Protein AF-A0AAD9PK41-F1 (afdb_monomer_lite)

Structure (mmCIF, N/CA/C/O backbone):
data_AF-A0AAD9PK41-F1
#
_entry.id   AF-A0AAD9PK41-F1
#
loop_
_atom_site.group_PDB
_atom_site.id
_atom_site.type_symbol
_atom_site.label_atom_id
_atom_site.label_alt_id
_atom_site.label_comp_id
_atom_site.label_asym_id
_atom_site.label_entity_id
_atom_site.label_seq_id
_atom_site.pdbx_PDB_ins_code
_atom_site.Cartn_x
_atom_site.Cartn_y
_atom_site.Cartn_z
_atom_site.occupancy
_atom_site.B_iso_or_equiv
_atom_site.auth_seq_id
_atom_site.auth_comp_id
_atom_site.auth_asym_id
_atom_site.auth_atom_id
_atom_site.pdbx_PDB_model_num
ATOM 1 N N . MET A 1 1 ? 16.760 53.159 -14.506 1.00 42.94 1 MET A N 1
ATOM 2 C CA . MET A 1 1 ? 16.233 51.786 -14.365 1.00 42.94 1 MET A CA 1
ATOM 3 C C . MET A 1 1 ? 17.091 51.090 -13.323 1.00 42.94 1 MET A C 1
ATOM 5 O O . MET A 1 1 ? 18.168 50.624 -13.654 1.00 42.94 1 MET A O 1
ATOM 9 N N . THR A 1 2 ? 16.712 51.169 -12.049 1.00 58.91 2 THR A N 1
ATOM 10 C CA . THR A 1 2 ? 17.476 50.563 -10.947 1.00 58.91 2 THR A CA 1
ATOM 11 C C . THR A 1 2 ? 17.173 49.069 -10.894 1.00 58.91 2 THR A C 1
ATOM 13 O O . THR A 1 2 ? 16.018 48.690 -10.699 1.00 58.91 2 THR A O 1
ATOM 16 N N . GLU A 1 3 ? 18.185 48.230 -11.105 1.00 66.12 3 GLU A N 1
ATOM 17 C CA . GLU A 1 3 ? 18.060 46.777 -10.990 1.00 66.12 3 GLU A CA 1
ATOM 18 C C . GLU A 1 3 ? 17.893 46.392 -9.515 1.00 66.12 3 GLU A C 1
ATOM 20 O O . GLU A 1 3 ? 18.743 46.698 -8.679 1.00 66.12 3 GLU A O 1
ATOM 25 N N . LEU A 1 4 ? 16.766 45.757 -9.190 1.00 75.81 4 LEU A N 1
ATOM 26 C CA . LEU A 1 4 ? 16.493 45.245 -7.849 1.00 75.81 4 LEU A CA 1
ATOM 27 C C . LEU A 1 4 ? 17.376 44.029 -7.570 1.00 75.81 4 LEU A C 1
ATOM 29 O O . LEU A 1 4 ? 17.528 43.134 -8.406 1.00 75.81 4 LEU A O 1
ATOM 33 N N . THR A 1 5 ? 17.930 43.970 -6.365 1.00 76.38 5 THR A N 1
ATOM 34 C CA . THR A 1 5 ? 18.769 42.849 -5.939 1.00 76.38 5 THR A CA 1
ATOM 35 C C . THR A 1 5 ? 17.928 41.591 -5.691 1.00 76.38 5 THR A C 1
ATOM 37 O O . THR A 1 5 ? 16.738 41.647 -5.370 1.00 76.38 5 THR A O 1
ATOM 40 N N . LEU A 1 6 ? 18.546 40.408 -5.793 1.00 69.56 6 LEU A N 1
ATOM 41 C CA . LEU A 1 6 ? 17.864 39.111 -5.641 1.00 69.56 6 LEU A CA 1
ATOM 42 C C . LEU A 1 6 ? 17.109 38.968 -4.297 1.00 69.56 6 LEU A C 1
ATOM 44 O O . LEU A 1 6 ? 16.114 38.247 -4.203 1.00 69.56 6 LEU A O 1
ATOM 48 N N . GLY A 1 7 ? 17.582 39.655 -3.252 1.00 81.12 7 GLY A N 1
ATOM 49 C CA . GLY A 1 7 ? 16.935 39.694 -1.939 1.00 81.12 7 GLY A CA 1
ATOM 50 C C . GLY A 1 7 ? 15.641 40.514 -1.920 1.00 81.12 7 GLY A C 1
ATOM 51 O O . GLY A 1 7 ? 14.681 40.128 -1.252 1.00 81.12 7 GLY A O 1
ATOM 52 N N . GLU A 1 8 ? 15.582 41.601 -2.688 1.00 80.75 8 GLU A N 1
ATOM 53 C CA . GLU A 1 8 ? 14.405 42.472 -2.793 1.00 80.75 8 GLU A CA 1
ATOM 54 C C . GLU A 1 8 ? 13.296 41.812 -3.617 1.00 80.75 8 GLU A C 1
ATOM 56 O O . GLU A 1 8 ? 12.135 41.827 -3.206 1.00 80.75 8 GLU A O 1
ATOM 61 N N . LEU A 1 9 ? 13.664 41.109 -4.693 1.00 79.94 9 LEU A N 1
ATOM 62 C CA . LEU A 1 9 ? 12.742 40.275 -5.476 1.00 79.94 9 LEU A CA 1
ATOM 63 C C . LEU A 1 9 ? 12.084 39.180 -4.625 1.00 79.94 9 LEU A C 1
ATOM 65 O O . LEU A 1 9 ? 10.901 38.875 -4.783 1.00 79.94 9 LEU A O 1
ATOM 69 N N . LYS A 1 10 ? 12.832 38.591 -3.684 1.00 82.31 10 LYS A N 1
ATOM 70 C CA . LYS A 1 10 ? 12.289 37.571 -2.780 1.00 82.31 10 LYS A CA 1
ATOM 71 C C . LYS A 1 10 ? 11.293 38.163 -1.776 1.00 82.31 10 LYS A C 1
ATOM 73 O O . LYS A 1 10 ? 10.254 37.551 -1.541 1.00 82.31 10 LYS A O 1
ATOM 78 N N . ARG A 1 11 ? 11.567 39.361 -1.243 1.00 80.62 11 ARG A N 1
ATOM 79 C CA . ARG A 1 11 ? 10.633 40.080 -0.356 1.00 80.62 11 ARG A CA 1
ATOM 80 C C . ARG A 1 11 ? 9.342 40.479 -1.063 1.00 80.62 11 ARG A C 1
ATOM 82 O O . ARG A 1 11 ? 8.278 40.326 -0.475 1.00 80.62 11 ARG A O 1
ATOM 89 N N . GLN A 1 12 ? 9.416 40.938 -2.313 1.00 80.50 12 GLN A N 1
ATOM 90 C CA . GLN A 1 12 ? 8.215 41.257 -3.095 1.00 80.50 12 GLN A CA 1
ATOM 91 C C . GLN A 1 12 ? 7.329 40.022 -3.292 1.00 80.50 12 GLN A C 1
ATOM 93 O O . GLN A 1 12 ? 6.124 40.090 -3.076 1.00 80.50 12 GLN A O 1
ATOM 98 N N . ARG A 1 13 ? 7.929 38.861 -3.578 1.00 79.81 13 ARG A N 1
ATOM 99 C CA . ARG A 1 13 ? 7.187 37.605 -3.760 1.00 79.81 13 ARG A CA 1
ATOM 100 C C . ARG A 1 13 ? 6.515 37.099 -2.479 1.00 79.81 13 ARG A C 1
ATOM 102 O O . ARG A 1 13 ? 5.425 36.538 -2.539 1.00 79.81 13 ARG A O 1
ATOM 109 N N . GLU A 1 14 ? 7.159 37.277 -1.326 1.00 77.44 14 GLU A N 1
ATOM 110 C CA . GLU A 1 14 ? 6.580 36.929 -0.019 1.00 77.44 14 GLU A CA 1
ATOM 111 C C . GLU A 1 14 ? 5.425 37.880 0.356 1.00 77.44 14 GLU A C 1
ATOM 113 O O . GLU A 1 14 ? 4.402 37.428 0.871 1.00 77.44 14 GLU A O 1
ATOM 118 N N . LEU A 1 15 ? 5.533 39.171 0.013 1.00 74.62 15 LEU A N 1
ATOM 119 C CA . LEU A 1 15 ? 4.449 40.145 0.184 1.00 74.62 15 LEU A CA 1
ATOM 120 C C . LEU A 1 15 ? 3.246 39.837 -0.726 1.00 74.62 15 LEU A C 1
ATOM 122 O O . LEU A 1 15 ? 2.118 39.803 -0.235 1.00 74.62 15 LEU A O 1
ATOM 126 N N . GLU A 1 16 ? 3.466 39.514 -2.002 1.00 71.38 16 GLU A N 1
ATOM 127 C CA . GLU A 1 16 ? 2.398 39.111 -2.935 1.00 71.38 16 GLU A CA 1
ATOM 128 C C . GLU A 1 16 ? 1.671 37.832 -2.486 1.00 71.38 16 GLU A C 1
ATOM 130 O O . GLU A 1 16 ? 0.446 37.738 -2.571 1.00 71.38 16 GLU A O 1
ATOM 135 N N . GLN A 1 17 ? 2.402 36.850 -1.945 1.00 66.12 17 GLN A N 1
ATOM 136 C CA . GLN A 1 17 ? 1.793 35.628 -1.409 1.00 66.12 17 GLN A CA 1
ATOM 137 C C . GLN A 1 17 ? 0.950 35.896 -0.160 1.00 66.12 17 GLN A C 1
ATOM 139 O O . GLN A 1 17 ? -0.085 35.255 0.016 1.00 66.12 17 GLN A O 1
ATOM 144 N N . SER A 1 18 ? 1.348 36.854 0.682 1.00 57.03 18 SER A N 1
ATOM 145 C CA . SER A 1 18 ? 0.565 37.226 1.863 1.00 57.03 18 SER A CA 1
ATOM 146 C C . SER A 1 18 ? -0.731 37.969 1.508 1.00 57.03 18 SER A C 1
ATOM 148 O O . SER A 1 18 ? -1.768 37.682 2.105 1.00 57.03 18 SER A O 1
ATOM 150 N N . GLN A 1 19 ? -0.725 38.825 0.478 1.00 55.69 19 GLN A N 1
ATOM 151 C CA . GLN A 1 19 ? -1.917 39.580 0.066 1.00 55.69 19 GLN A CA 1
ATOM 152 C C . GLN A 1 19 ? -2.965 38.731 -0.671 1.00 55.69 19 GLN A C 1
ATOM 154 O O . GLN A 1 19 ? -4.161 38.995 -0.543 1.00 55.69 19 GLN A O 1
ATOM 159 N N . ASN A 1 20 ? -2.556 37.658 -1.357 1.00 50.84 20 ASN A N 1
ATOM 160 C CA . ASN A 1 20 ? -3.498 36.727 -1.992 1.00 50.84 20 ASN A CA 1
ATOM 161 C C . ASN A 1 20 ? -4.235 35.818 -0.994 1.00 50.84 20 ASN A C 1
ATOM 163 O O . ASN A 1 20 ? -5.287 35.285 -1.326 1.00 50.84 20 ASN A O 1
ATOM 167 N N . THR A 1 21 ? -3.739 35.655 0.239 1.00 47.81 21 THR A N 1
ATOM 168 C CA . THR A 1 21 ? -4.423 34.832 1.260 1.00 47.81 21 THR A CA 1
ATOM 169 C C . THR A 1 21 ? -5.521 35.564 2.037 1.00 47.81 21 THR A C 1
ATOM 171 O O . THR A 1 21 ? -6.256 34.928 2.787 1.00 47.81 21 THR A O 1
ATOM 174 N N . THR A 1 22 ? -5.667 36.879 1.854 1.00 46.09 22 THR A N 1
ATOM 175 C CA . THR A 1 22 ? -6.635 37.708 2.597 1.00 46.09 22 THR A CA 1
ATOM 176 C C . THR A 1 22 ? -7.900 38.079 1.820 1.00 46.09 22 THR A C 1
ATOM 178 O O . THR A 1 22 ? -8.840 38.571 2.437 1.00 46.09 22 THR A O 1
ATOM 181 N N . ASN A 1 23 ? -7.973 37.800 0.512 1.00 42.34 23 ASN A N 1
ATOM 182 C CA . ASN A 1 23 ? -9.126 38.173 -0.325 1.00 42.34 23 ASN A CA 1
ATOM 183 C C . ASN A 1 23 ? -10.108 37.025 -0.635 1.00 42.34 23 ASN A C 1
ATOM 185 O O . ASN A 1 23 ? -11.173 37.287 -1.176 1.00 42.34 23 ASN A O 1
ATOM 189 N N . ASP A 1 24 ? -9.826 35.787 -0.215 1.00 38.38 24 ASP A N 1
ATOM 190 C CA . ASP A 1 24 ? -10.699 34.612 -0.430 1.00 38.38 24 ASP A CA 1
ATOM 191 C C . ASP A 1 24 ? -11.592 34.283 0.790 1.00 38.38 24 ASP A C 1
ATOM 193 O O . ASP A 1 24 ? -11.988 33.142 1.021 1.00 38.38 24 ASP A O 1
ATOM 197 N N . SER A 1 25 ? -11.882 35.265 1.652 1.00 42.75 25 SER A N 1
ATOM 198 C CA . SER A 1 25 ? -12.627 35.040 2.908 1.00 42.75 25 SER A CA 1
ATOM 199 C C . SER A 1 25 ? -13.793 36.003 3.160 1.00 42.75 25 SER A C 1
ATOM 201 O O . SER A 1 25 ? -14.248 36.097 4.299 1.00 42.75 25 SER A O 1
ATOM 203 N N . GLN A 1 26 ? -14.312 36.697 2.135 1.00 40.47 26 GLN A N 1
ATOM 204 C CA . GLN A 1 26 ? -15.444 37.629 2.301 1.00 40.47 26 GLN A CA 1
ATOM 205 C C . GLN A 1 26 ? -16.670 37.416 1.390 1.00 40.47 26 GLN A C 1
ATOM 207 O O . GLN A 1 26 ? -17.541 38.274 1.394 1.00 40.47 26 GLN A O 1
ATOM 212 N N . ASP A 1 27 ? -16.838 36.255 0.742 1.00 40.28 27 ASP A N 1
ATOM 213 C CA . ASP A 1 27 ? -18.045 35.949 -0.061 1.00 40.28 27 ASP A CA 1
ATOM 214 C C . ASP A 1 27 ? -18.780 34.651 0.349 1.00 40.28 27 ASP A C 1
ATOM 216 O O . ASP A 1 27 ? -19.304 33.909 -0.474 1.00 40.28 27 ASP A O 1
ATOM 220 N N . GLU A 1 28 ? -18.890 34.382 1.654 1.00 40.50 28 GLU A N 1
ATOM 221 C CA . GLU A 1 28 ? -19.763 33.328 2.216 1.00 40.50 28 GLU A CA 1
ATOM 222 C C . GLU A 1 28 ? -20.649 33.924 3.325 1.00 40.50 28 GLU A C 1
ATOM 224 O O . GLU A 1 28 ? -20.575 33.573 4.502 1.00 40.50 28 GLU A O 1
ATOM 229 N N . ALA A 1 29 ? -21.482 34.901 2.960 1.00 42.75 29 ALA A N 1
ATOM 230 C CA . ALA A 1 29 ? -22.423 35.533 3.883 1.00 42.75 29 ALA A CA 1
ATOM 231 C C . ALA A 1 29 ? -23.784 35.824 3.234 1.00 42.75 29 ALA A C 1
ATOM 233 O O . ALA A 1 29 ? -24.235 36.964 3.246 1.00 42.75 29 ALA A O 1
ATOM 234 N N . ASN A 1 30 ? -24.490 34.809 2.707 1.00 42.47 30 ASN A N 1
ATOM 235 C CA . ASN A 1 30 ? -25.961 34.888 2.634 1.00 42.47 30 ASN A CA 1
ATOM 236 C C . ASN A 1 30 ? -26.709 33.553 2.447 1.00 42.47 30 ASN A C 1
ATOM 238 O O . ASN A 1 30 ? -27.673 33.474 1.687 1.00 42.47 30 ASN A O 1
ATOM 242 N N . VAL A 1 31 ? -26.356 32.499 3.184 1.00 40.28 31 VAL A N 1
ATOM 243 C CA . VAL A 1 31 ? -27.319 31.410 3.422 1.00 40.28 31 VAL A CA 1
ATOM 244 C C . VAL A 1 31 ? -28.056 31.733 4.716 1.00 40.28 31 VAL A C 1
ATOM 246 O O . VAL A 1 31 ? -27.621 31.372 5.808 1.00 40.28 31 VAL A O 1
ATOM 249 N N . LYS A 1 32 ? -29.184 32.448 4.596 1.00 42.56 32 LYS A N 1
ATOM 250 C CA . LYS A 1 32 ? -30.170 32.629 5.675 1.00 42.56 32 LYS A CA 1
ATOM 251 C C . LYS A 1 32 ? -30.691 31.260 6.114 1.00 42.56 32 LYS A C 1
ATOM 253 O O . LYS A 1 32 ? -31.754 30.808 5.690 1.00 42.56 32 LYS A O 1
ATOM 258 N N . THR A 1 33 ? -29.964 30.605 7.008 1.00 38.84 33 THR A N 1
ATOM 259 C CA . THR A 1 33 ? -30.498 29.530 7.830 1.00 38.84 33 THR A CA 1
ATOM 260 C C . THR A 1 33 ? -31.521 30.167 8.765 1.00 38.84 33 THR A C 1
ATOM 262 O O . THR A 1 33 ? -31.201 30.777 9.783 1.00 38.84 33 THR A O 1
ATOM 265 N N . ARG A 1 34 ? -32.804 30.087 8.393 1.00 48.78 34 ARG A N 1
ATOM 266 C CA . ARG A 1 34 ? -33.893 30.315 9.345 1.00 48.78 34 ARG A CA 1
ATOM 267 C C . ARG A 1 34 ? -33.751 29.250 10.426 1.00 48.78 34 ARG A C 1
ATOM 269 O O . ARG A 1 34 ? -34.187 28.115 10.249 1.00 48.78 34 ARG A O 1
ATOM 276 N N . VAL A 1 35 ? -33.113 29.612 11.534 1.00 39.28 35 VAL A N 1
ATOM 277 C CA . VAL A 1 35 ? -33.164 28.845 12.774 1.00 39.28 35 VAL A CA 1
ATOM 278 C C . VAL A 1 35 ? -34.613 28.905 13.240 1.00 39.28 35 VAL A C 1
ATOM 280 O O . VAL A 1 35 ? -35.037 29.841 13.917 1.00 39.28 35 VAL A O 1
ATOM 283 N N . PHE A 1 36 ? -35.411 27.924 12.825 1.00 45.91 36 PHE A N 1
ATOM 284 C CA . PHE A 1 36 ? -36.690 27.667 13.458 1.00 45.91 36 PHE A CA 1
ATOM 285 C C . PHE A 1 36 ? -36.380 27.324 14.915 1.00 45.91 36 PHE A C 1
ATOM 287 O O . PHE A 1 36 ? -35.827 26.264 15.212 1.00 45.91 36 PHE A O 1
ATOM 294 N N . LYS A 1 37 ? -36.689 28.245 15.835 1.00 47.19 37 LYS A N 1
ATOM 295 C CA . LYS A 1 37 ? -36.776 27.923 17.260 1.00 47.19 37 LYS A CA 1
ATOM 296 C C . LYS A 1 37 ? -37.807 26.806 17.382 1.00 47.19 37 LYS A C 1
ATOM 298 O O . LYS A 1 37 ? -39.008 27.058 17.327 1.00 47.19 37 LYS A O 1
ATOM 303 N N . ASN A 1 38 ? -37.333 25.574 17.537 1.00 49.62 38 ASN A N 1
ATOM 304 C CA . ASN A 1 38 ? -38.159 24.458 17.963 1.00 49.62 38 ASN A CA 1
ATOM 305 C C . ASN A 1 38 ? -38.602 24.759 19.394 1.00 49.62 38 ASN A C 1
ATOM 307 O O . ASN A 1 38 ? -37.914 24.430 20.360 1.00 49.62 38 ASN A O 1
ATOM 311 N N . VAL A 1 39 ? -39.735 25.445 19.532 1.00 51.50 39 VAL A N 1
ATOM 312 C CA . VAL A 1 39 ? -40.427 25.544 20.810 1.00 51.50 39 VAL A CA 1
ATOM 313 C C . VAL A 1 39 ? -40.835 24.120 21.160 1.00 51.50 39 VAL A C 1
ATOM 315 O O . VAL A 1 39 ? -41.690 23.523 20.506 1.00 51.50 39 VAL A O 1
ATOM 318 N N . ASN A 1 40 ? -40.170 23.550 22.162 1.00 50.75 40 ASN A N 1
ATOM 319 C CA . ASN A 1 40 ? -40.538 22.273 22.753 1.00 50.75 40 ASN A CA 1
ATOM 320 C C . ASN A 1 40 ? -41.917 22.432 23.408 1.00 50.75 40 ASN A C 1
ATOM 322 O O . ASN A 1 40 ? -42.034 22.728 24.597 1.00 50.75 40 ASN A O 1
ATOM 326 N N . VAL A 1 41 ? -42.982 22.265 22.624 1.00 58.28 41 VAL A N 1
ATOM 327 C CA . VAL A 1 41 ? -44.340 22.177 23.153 1.00 58.28 41 VAL A CA 1
ATOM 328 C C . VAL A 1 41 ? -44.428 20.843 23.884 1.00 58.28 41 VAL A C 1
ATOM 330 O O . VAL A 1 41 ? -44.494 19.776 23.269 1.00 58.28 41 VAL A O 1
ATOM 333 N N . LYS A 1 42 ? -44.369 20.893 25.220 1.00 62.81 42 LYS A N 1
ATOM 334 C CA . LYS A 1 42 ? -44.587 19.728 26.083 1.00 62.81 42 LYS A CA 1
ATOM 335 C C . LYS A 1 42 ? -45.931 19.097 25.707 1.00 62.81 42 LYS A C 1
ATOM 337 O O . LYS A 1 42 ? -46.983 19.686 25.944 1.00 62.81 42 LYS A O 1
ATOM 342 N N . LYS A 1 43 ? -45.908 17.893 25.131 1.00 62.56 43 LYS A N 1
ATOM 343 C CA . LYS A 1 43 ? -47.124 17.109 24.881 1.00 62.56 43 LYS A CA 1
ATOM 344 C C . LYS A 1 43 ? -47.736 16.739 26.235 1.00 62.56 43 LYS A C 1
ATOM 346 O O . LYS A 1 43 ? -47.117 16.008 27.009 1.00 62.56 43 LYS A O 1
ATOM 351 N N . ARG A 1 44 ? -48.921 17.272 26.547 1.00 63.12 44 ARG A N 1
ATOM 352 C CA . ARG A 1 44 ? -49.642 16.951 27.788 1.00 63.12 44 ARG A CA 1
ATOM 353 C C . ARG A 1 44 ? -50.161 15.510 27.692 1.00 63.12 44 ARG A C 1
ATOM 355 O O . ARG A 1 44 ? -50.742 15.130 26.682 1.00 63.12 44 ARG A O 1
ATOM 362 N N . LYS A 1 45 ? -49.922 14.702 28.729 1.00 60.66 45 LYS A N 1
ATOM 363 C CA . LYS A 1 45 ? -50.355 13.294 28.831 1.00 60.66 45 LYS A CA 1
ATOM 364 C C . LYS A 1 45 ? -51.761 13.149 29.444 1.00 60.66 45 LYS A C 1
ATOM 366 O O . LYS A 1 45 ? -51.993 12.222 30.212 1.00 60.66 45 LYS A O 1
ATOM 371 N N . SER A 1 46 ? -52.691 14.060 29.170 1.00 68.25 46 SER A N 1
ATOM 372 C CA . SER A 1 46 ? -54.074 13.928 29.647 1.00 68.25 46 SER A CA 1
ATOM 373 C C . SER A 1 46 ? -54.975 13.475 28.501 1.00 68.25 46 SER A C 1
ATOM 375 O O . SER A 1 46 ? -54.904 14.021 27.406 1.00 68.25 46 SER A O 1
ATOM 377 N N . LYS A 1 47 ? -55.857 12.498 28.754 1.00 68.31 47 LYS A N 1
ATOM 378 C CA . LYS A 1 47 ? -56.942 12.078 27.838 1.00 68.31 47 LYS A CA 1
ATOM 379 C C . LYS A 1 47 ? -58.055 13.141 27.721 1.00 68.31 47 LYS A C 1
ATOM 381 O O . LYS A 1 47 ? -59.210 12.804 27.493 1.00 68.31 47 LYS A O 1
ATOM 386 N N . ALA A 1 48 ? -57.725 14.408 27.953 1.00 72.56 48 ALA A N 1
ATOM 387 C CA . ALA A 1 48 ? -58.676 15.505 27.904 1.00 72.56 48 ALA A CA 1
ATOM 388 C C . ALA A 1 48 ? -58.858 15.967 26.447 1.00 72.56 48 ALA A C 1
ATOM 390 O O . ALA A 1 48 ? -57.891 15.911 25.676 1.00 72.56 48 ALA A O 1
ATOM 391 N N . PRO A 1 49 ? -60.065 16.411 26.060 1.00 75.06 49 PRO A N 1
ATOM 392 C CA . PRO A 1 49 ? -60.294 16.985 24.741 1.00 75.06 49 PRO A CA 1
ATOM 393 C C . PRO A 1 49 ? -59.401 18.216 24.526 1.00 75.06 49 PRO A C 1
ATOM 395 O O . PRO A 1 49 ? -59.087 18.953 25.459 1.00 75.06 49 PRO A O 1
ATOM 398 N N . VAL A 1 50 ? -58.949 18.409 23.287 1.00 75.25 50 VAL A N 1
ATOM 399 C CA . VAL A 1 50 ? -58.111 19.552 22.908 1.00 75.25 50 VAL A CA 1
ATOM 400 C C . VAL A 1 50 ? -59.010 20.767 22.716 1.00 75.25 50 VAL A C 1
ATOM 402 O O . VAL A 1 50 ? -59.834 20.783 21.805 1.00 75.25 50 VAL A O 1
ATOM 405 N N . GLU A 1 51 ? -58.838 21.781 23.556 1.00 74.06 51 GLU A N 1
ATOM 406 C CA . GLU A 1 51 ? -59.492 23.077 23.381 1.00 74.06 51 GLU A CA 1
ATOM 407 C C . GLU A 1 51 ? -58.814 23.842 22.237 1.00 74.06 51 GLU A C 1
ATOM 409 O O . GLU A 1 51 ? -57.592 24.020 22.221 1.00 74.06 51 GLU A O 1
ATOM 414 N N . LEU A 1 52 ? -59.608 24.255 21.250 1.00 73.38 52 LEU A N 1
ATOM 415 C CA . LEU A 1 52 ? -59.152 25.039 20.106 1.00 73.38 52 LEU A CA 1
ATOM 416 C C . LEU A 1 52 ? -59.474 26.521 20.342 1.00 73.38 52 LEU A C 1
ATOM 418 O O . LEU A 1 52 ? -60.540 26.831 20.876 1.00 73.38 52 LEU A O 1
ATOM 422 N N . PRO A 1 53 ? -58.587 27.451 19.950 1.00 79.38 53 PRO A N 1
ATOM 423 C CA . PRO A 1 53 ? -58.880 28.874 20.051 1.00 79.38 53 PRO A CA 1
ATOM 424 C C . PRO A 1 53 ? -60.051 29.244 19.129 1.00 79.38 53 PRO A C 1
ATOM 426 O O . PRO A 1 53 ? -60.067 28.860 17.961 1.00 79.38 53 PRO A O 1
ATOM 429 N N . SER A 1 54 ? -60.984 30.053 19.642 1.00 78.50 54 SER A N 1
ATOM 430 C CA . SER A 1 54 ? -62.207 30.523 18.954 1.00 78.50 54 SER A CA 1
ATOM 431 C C . SER A 1 54 ? -61.959 31.140 17.568 1.00 78.50 54 SER A C 1
ATOM 433 O O . SER A 1 54 ? -62.831 31.132 16.707 1.00 78.50 54 SER A O 1
ATOM 435 N N . ASN A 1 55 ? -60.755 31.659 17.333 1.00 79.31 55 ASN A N 1
ATOM 436 C CA . ASN A 1 55 ? -60.445 32.461 16.152 1.00 79.31 55 ASN A CA 1
ATOM 437 C C . ASN A 1 55 ? -59.853 31.638 14.994 1.00 79.31 55 ASN A C 1
ATOM 439 O O . ASN A 1 55 ? -59.455 32.218 13.987 1.00 79.31 55 ASN A O 1
ATOM 443 N N . ALA A 1 56 ? -59.754 30.311 15.128 1.00 73.44 56 ALA A N 1
ATOM 444 C CA . ALA A 1 56 ? -59.204 29.438 14.095 1.00 73.44 56 ALA A CA 1
ATOM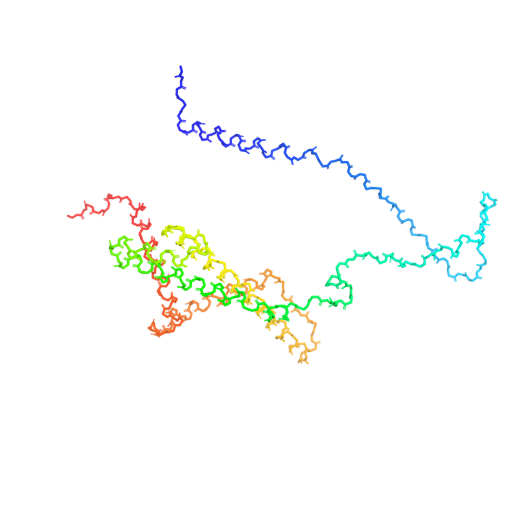 445 C C . ALA A 1 56 ? -60.242 28.389 13.652 1.00 73.44 56 ALA A C 1
ATOM 447 O O . ALA A 1 56 ? -60.659 27.570 14.474 1.00 73.44 56 ALA A O 1
ATOM 448 N N . PRO A 1 57 ? -60.649 28.357 12.367 1.00 76.75 57 PRO A N 1
ATOM 449 C CA . PRO A 1 57 ? -61.536 27.313 11.870 1.00 76.75 57 PRO A CA 1
ATOM 450 C C . PRO A 1 57 ? -60.833 25.949 11.921 1.00 76.75 57 PRO A C 1
ATOM 452 O O . PRO A 1 57 ? -59.727 25.777 11.404 1.00 76.75 57 PRO A O 1
ATOM 455 N N . PHE A 1 58 ? -61.477 24.962 12.545 1.00 73.12 58 PHE A N 1
ATOM 456 C CA . PHE A 1 58 ? -60.986 23.586 12.580 1.00 73.12 58 PHE A CA 1
ATOM 457 C C . PHE A 1 58 ? -61.399 22.853 11.303 1.00 73.12 58 PHE A C 1
ATOM 459 O O . PHE A 1 58 ? -62.585 22.609 11.092 1.00 73.12 58 PHE A O 1
ATOM 466 N N . ASN A 1 59 ? -60.432 22.478 10.461 1.00 75.38 59 ASN A N 1
ATOM 467 C CA . ASN A 1 59 ? -60.683 21.641 9.289 1.00 75.38 59 ASN A CA 1
ATOM 468 C C . ASN A 1 59 ? -60.467 20.147 9.635 1.00 75.38 59 ASN A C 1
ATOM 470 O O . ASN A 1 59 ? -59.318 19.694 9.690 1.00 75.38 59 ASN A O 1
ATOM 474 N N . PRO A 1 60 ? -61.529 19.340 9.846 1.00 66.12 60 PRO A N 1
ATOM 475 C CA . PRO A 1 60 ? -61.395 17.923 10.199 1.00 66.12 60 PRO A CA 1
ATOM 476 C C . PRO A 1 60 ? -60.821 17.058 9.060 1.00 66.12 60 PRO A C 1
ATOM 478 O O . PRO A 1 60 ? -60.369 15.937 9.311 1.00 66.12 60 PRO A O 1
ATOM 481 N N . PHE A 1 61 ? -60.804 17.561 7.820 1.00 61.81 61 PHE A N 1
ATOM 482 C CA . PHE A 1 61 ? -60.342 16.818 6.643 1.00 61.81 61 PHE A CA 1
ATOM 483 C C . PHE A 1 61 ? -58.844 16.994 6.348 1.00 61.81 61 PHE A C 1
ATOM 485 O O . PHE A 1 61 ? -58.234 16.121 5.730 1.00 61.81 61 PHE A O 1
ATOM 492 N N . GLU A 1 62 ? -58.202 18.049 6.858 1.00 58.50 62 GLU A N 1
ATOM 493 C CA . GLU A 1 62 ? -56.752 18.252 6.708 1.00 58.50 62 GLU A CA 1
ATOM 494 C C . GLU A 1 62 ? -55.921 17.279 7.555 1.00 58.50 62 GLU A C 1
ATOM 496 O O . GLU A 1 62 ? -54.829 16.866 7.155 1.00 58.50 62 GLU A O 1
ATOM 501 N N . ALA A 1 63 ? -56.451 16.835 8.699 1.00 58.09 63 ALA A N 1
ATOM 502 C CA . ALA A 1 63 ? -55.724 15.974 9.631 1.00 58.09 63 ALA A CA 1
ATOM 503 C C . ALA A 1 63 ? -55.337 14.603 9.034 1.00 58.09 63 ALA A C 1
ATOM 505 O O . ALA A 1 63 ? -54.376 13.983 9.496 1.00 58.09 63 ALA A O 1
ATOM 506 N N . LYS A 1 64 ? -56.047 14.140 7.993 1.00 53.97 64 LYS A N 1
ATOM 507 C CA . LYS A 1 64 ? -55.834 12.828 7.353 1.00 53.97 64 LYS A CA 1
ATOM 508 C C . LYS A 1 64 ? -55.077 12.888 6.022 1.00 53.97 64 LYS A C 1
ATOM 510 O O . LYS A 1 64 ? -54.705 11.842 5.500 1.00 53.97 64 LYS A O 1
ATOM 515 N N . LEU A 1 65 ? -54.752 14.081 5.514 1.00 52.75 65 LEU A N 1
ATOM 516 C CA . LEU A 1 65 ? -53.865 14.257 4.354 1.00 52.75 65 LEU A CA 1
ATOM 517 C C . LEU A 1 65 ? -52.401 14.470 4.751 1.00 52.75 65 LEU A C 1
ATOM 519 O O . LEU A 1 65 ? -51.581 14.886 3.930 1.00 52.75 65 LEU A O 1
ATOM 523 N N . LYS A 1 66 ? -52.016 14.065 5.966 1.00 56.12 66 LYS A N 1
ATOM 524 C CA . LYS A 1 66 ? -50.651 13.583 6.176 1.00 56.12 66 LYS A CA 1
ATOM 525 C C . LYS A 1 66 ? -50.519 12.294 5.378 1.00 56.12 66 LYS A C 1
ATOM 527 O O . LYS A 1 66 ? -50.617 11.201 5.930 1.00 56.12 66 LYS A O 1
ATOM 532 N N . LYS A 1 67 ? -50.314 12.435 4.060 1.00 54.31 67 LYS A N 1
ATOM 533 C CA . LYS A 1 67 ? -49.599 11.452 3.252 1.00 54.31 67 LYS A CA 1
ATOM 534 C C . LYS A 1 67 ? -48.461 11.002 4.154 1.00 54.31 67 LYS A C 1
ATOM 536 O O . LYS A 1 67 ? -47.580 11.808 4.452 1.00 54.31 67 LYS A O 1
ATOM 541 N N . GLY A 1 68 ? -48.542 9.779 4.686 1.00 50.56 68 GLY A N 1
ATOM 542 C CA . GLY A 1 68 ? -47.417 9.195 5.404 1.00 50.56 68 GLY A CA 1
ATOM 543 C C . GLY A 1 68 ? -46.184 9.433 4.545 1.00 50.56 68 GLY A C 1
ATOM 544 O O . GLY A 1 68 ? -46.336 9.477 3.324 1.00 50.56 68 GLY A O 1
ATOM 545 N N . ASN A 1 69 ? -45.027 9.668 5.160 1.00 55.62 69 ASN A N 1
ATOM 546 C CA . ASN A 1 69 ? -43.753 10.004 4.515 1.00 55.62 69 ASN A CA 1
ATOM 547 C C . ASN A 1 69 ? -43.255 8.908 3.539 1.00 55.62 69 ASN A C 1
ATOM 549 O O . ASN A 1 69 ? -42.120 8.461 3.621 1.00 55.62 69 ASN A O 1
ATOM 553 N N . LYS A 1 70 ? -44.088 8.451 2.604 1.00 57.91 70 LYS A N 1
ATOM 554 C CA . LYS A 1 70 ? -43.732 7.819 1.353 1.00 57.91 70 LYS A CA 1
ATOM 555 C C . LYS A 1 70 ? -43.152 8.955 0.531 1.00 57.91 70 LYS A C 1
ATOM 557 O O . LYS A 1 70 ? -43.844 9.609 -0.253 1.00 57.91 70 LYS A O 1
ATOM 562 N N . THR A 1 71 ? -41.891 9.263 0.811 1.00 63.94 71 THR A N 1
ATOM 563 C CA . THR A 1 71 ? -41.015 9.904 -0.158 1.00 63.94 71 THR A CA 1
ATOM 564 C C . THR A 1 71 ? -41.317 9.222 -1.490 1.00 63.94 71 THR A C 1
ATOM 566 O O . THR A 1 71 ? -41.234 8.000 -1.603 1.00 63.94 71 THR A O 1
ATOM 569 N N . ARG A 1 72 ? -41.844 9.973 -2.464 1.00 66.75 72 ARG A N 1
ATOM 570 C CA . ARG A 1 72 ? -42.069 9.426 -3.807 1.00 66.75 72 ARG A CA 1
ATOM 571 C C . ARG A 1 72 ? -40.751 8.770 -4.219 1.00 66.75 72 ARG A C 1
ATOM 573 O O . ARG A 1 72 ? -39.721 9.432 -4.091 1.00 66.75 72 ARG A O 1
ATOM 580 N N . TYR A 1 73 ? -40.782 7.486 -4.595 1.00 67.00 73 TYR A N 1
ATOM 581 C CA . TYR A 1 73 ? -39.580 6.737 -4.964 1.00 67.00 73 TYR A CA 1
ATOM 582 C C . TYR A 1 73 ? -38.826 7.568 -5.996 1.00 67.00 73 TYR A C 1
ATOM 584 O O . TYR A 1 73 ? -39.352 7.836 -7.076 1.00 67.00 73 TYR A O 1
ATOM 592 N N . VAL A 1 74 ? -37.654 8.078 -5.618 1.00 76.88 74 VAL A N 1
ATOM 593 C CA . VAL A 1 74 ? -36.822 8.836 -6.547 1.00 76.88 74 VAL A CA 1
ATOM 594 C C . VAL A 1 74 ? -36.341 7.803 -7.556 1.00 76.88 74 VAL A C 1
ATOM 596 O O . VAL A 1 74 ? -35.687 6.854 -7.119 1.00 76.88 74 VAL A O 1
ATOM 599 N N . PRO A 1 75 ? -36.672 7.925 -8.854 1.00 79.25 75 PRO A N 1
ATOM 600 C CA . PRO A 1 75 ? -36.159 7.005 -9.853 1.00 79.25 75 PRO A CA 1
ATOM 601 C C . PRO A 1 75 ? -34.634 7.143 -9.866 1.00 79.25 75 PRO A C 1
ATOM 603 O O . PRO A 1 75 ? -34.076 8.110 -10.381 1.00 79.25 75 PRO A O 1
ATOM 606 N N . ARG A 1 76 ? -33.969 6.206 -9.194 1.00 81.94 76 ARG A N 1
ATOM 607 C CA . ARG A 1 76 ? -32.520 6.033 -9.167 1.00 81.94 76 ARG A CA 1
ATOM 608 C C . ARG A 1 76 ? -32.206 4.745 -9.905 1.00 81.94 76 ARG A C 1
ATOM 610 O O . ARG A 1 76 ? -33.049 3.852 -9.980 1.00 81.94 76 ARG A O 1
ATOM 617 N N . ASP A 1 77 ? -30.991 4.655 -10.428 1.00 87.94 77 ASP A N 1
ATOM 618 C CA . ASP A 1 77 ? -30.469 3.398 -10.957 1.00 87.94 77 ASP A CA 1
ATOM 619 C C . ASP A 1 77 ? -30.687 2.288 -9.906 1.00 87.94 77 ASP A C 1
ATOM 621 O O . ASP A 1 77 ? -30.342 2.493 -8.735 1.00 87.94 77 ASP A O 1
ATOM 625 N N . PRO A 1 78 ? -31.281 1.140 -10.281 1.00 85.50 78 PRO A N 1
ATOM 626 C CA . PRO A 1 78 ? -31.581 0.054 -9.353 1.00 85.50 78 PRO A CA 1
ATOM 627 C C . PRO A 1 78 ? -30.347 -0.445 -8.588 1.00 85.50 78 PRO A C 1
ATOM 629 O O . PRO A 1 78 ? -30.493 -0.913 -7.457 1.00 85.50 78 PRO A O 1
ATOM 632 N N . ARG A 1 79 ? -29.133 -0.272 -9.134 1.00 82.31 79 ARG A N 1
ATOM 633 C CA . ARG A 1 79 ? -27.863 -0.567 -8.442 1.00 82.31 79 ARG A CA 1
ATOM 634 C C . ARG A 1 79 ? -27.629 0.304 -7.208 1.00 82.31 79 ARG A C 1
ATOM 636 O O . ARG A 1 79 ? -26.916 -0.097 -6.299 1.00 82.31 79 ARG A O 1
ATOM 643 N N . PHE A 1 80 ? -28.228 1.490 -7.172 1.00 83.19 80 PHE A N 1
ATOM 644 C CA . PHE A 1 80 ? -28.194 2.414 -6.037 1.00 83.19 80 PHE A CA 1
ATOM 645 C C . PHE A 1 80 ? -29.536 2.465 -5.300 1.00 83.19 80 PHE A C 1
ATOM 647 O O . PHE A 1 80 ? -29.790 3.397 -4.533 1.00 83.19 80 PHE A O 1
ATOM 654 N N . SER A 1 81 ? -30.419 1.494 -5.547 1.00 84.62 81 SER A N 1
ATOM 655 C CA . SER A 1 81 ? -31.648 1.362 -4.778 1.00 84.62 81 SER A CA 1
ATOM 656 C C . SER A 1 81 ? -31.343 0.875 -3.363 1.00 84.62 81 SER A C 1
ATOM 658 O O . SER A 1 81 ? -30.376 0.153 -3.122 1.00 84.62 81 SER A O 1
ATOM 660 N N . GLU A 1 82 ? -32.209 1.231 -2.418 1.00 82.50 82 GLU A N 1
ATOM 661 C CA . GLU A 1 82 ? -32.115 0.777 -1.023 1.00 82.50 82 GLU A CA 1
ATOM 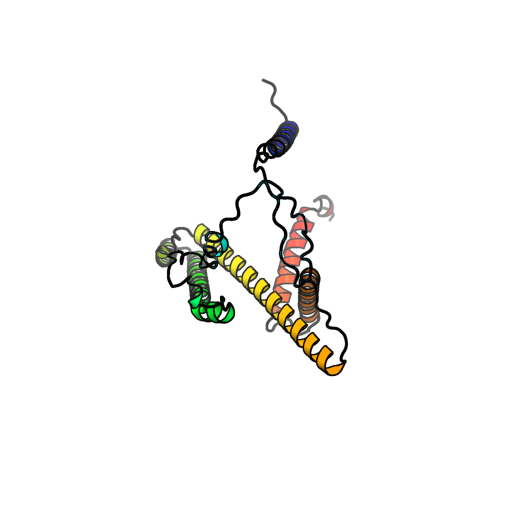662 C C . GLU A 1 82 ? -32.174 -0.760 -0.905 1.00 82.50 82 GLU A C 1
ATOM 664 O O . GLU A 1 82 ? -31.682 -1.329 0.067 1.00 82.50 82 GLU A O 1
ATOM 669 N N . TYR A 1 83 ? -32.703 -1.441 -1.930 1.00 81.31 83 TYR A N 1
ATOM 670 C CA . TYR A 1 83 ? -32.759 -2.901 -2.024 1.00 81.31 83 TYR A CA 1
ATOM 671 C C . TYR A 1 83 ? -31.403 -3.559 -2.297 1.00 81.31 83 TYR A C 1
ATOM 673 O O . TYR A 1 83 ? -31.258 -4.751 -2.044 1.00 81.31 83 TYR A O 1
ATOM 681 N N . SER A 1 84 ? -30.401 -2.812 -2.776 1.00 84.50 84 SER A N 1
ATOM 682 C CA . SER A 1 84 ? -29.048 -3.350 -2.979 1.00 84.50 84 SER A CA 1
ATOM 683 C C . SER A 1 84 ? -28.312 -3.633 -1.660 1.00 84.50 84 SER A C 1
ATOM 685 O O . SER A 1 84 ? -27.257 -4.267 -1.680 1.00 84.50 84 SER A O 1
ATOM 687 N N . GLY A 1 85 ? -28.847 -3.180 -0.520 1.00 86.06 85 GLY A N 1
ATOM 688 C CA . GLY A 1 85 ? -28.245 -3.373 0.797 1.00 86.06 85 GLY A CA 1
ATOM 689 C C . GLY A 1 85 ? -27.067 -2.431 1.095 1.00 86.06 85 GLY A C 1
ATOM 690 O O . GLY A 1 85 ? -26.667 -1.617 0.259 1.00 86.06 85 GLY A O 1
ATOM 691 N N . PRO A 1 86 ? -26.521 -2.489 2.323 1.00 89.31 86 PRO A N 1
ATOM 692 C CA . PRO A 1 86 ? -25.356 -1.698 2.705 1.00 89.31 86 PRO A CA 1
ATOM 693 C C . PRO A 1 86 ? -24.092 -2.176 1.972 1.00 89.31 86 PRO A C 1
ATOM 695 O O . PRO A 1 86 ? -23.923 -3.363 1.704 1.00 89.31 86 PRO A O 1
ATOM 698 N N . LEU A 1 87 ? -23.170 -1.249 1.691 1.00 88.56 87 LEU A N 1
ATOM 699 C CA . LEU A 1 87 ? -21.899 -1.553 1.029 1.00 88.56 87 LEU A CA 1
ATOM 700 C C . LEU A 1 87 ? -21.029 -2.478 1.893 1.00 88.56 87 LEU A C 1
ATOM 702 O O . LEU A 1 87 ? -20.447 -2.041 2.891 1.00 88.56 87 LEU A O 1
ATOM 706 N N . ASP A 1 88 ? -20.873 -3.730 1.463 1.00 91.69 88 ASP A N 1
ATOM 707 C CA . ASP A 1 88 ? -19.869 -4.629 2.024 1.00 91.69 88 ASP A CA 1
ATOM 708 C C . ASP A 1 88 ? -18.495 -4.355 1.394 1.00 91.69 88 ASP A C 1
ATOM 710 O O . ASP A 1 88 ? -18.193 -4.718 0.254 1.00 91.69 88 ASP A O 1
ATOM 714 N N . MET A 1 89 ? -17.633 -3.708 2.177 1.00 90.25 89 MET A N 1
ATOM 715 C CA . MET A 1 89 ? -16.267 -3.386 1.777 1.00 90.25 89 MET A CA 1
ATOM 716 C C . MET A 1 89 ? -15.387 -4.626 1.579 1.00 90.25 89 MET A C 1
ATOM 718 O O . MET A 1 89 ? -14.394 -4.535 0.856 1.00 90.25 89 MET A O 1
ATOM 722 N N . GLU A 1 90 ? -15.671 -5.751 2.240 1.00 90.56 90 GLU A N 1
ATOM 723 C CA . GLU A 1 90 ? -14.894 -6.986 2.081 1.00 90.56 90 GLU A CA 1
ATOM 724 C C . GLU A 1 90 ? -15.259 -7.684 0.771 1.00 90.56 90 GLU A C 1
ATOM 726 O O . GLU A 1 90 ? -14.364 -7.992 -0.023 1.0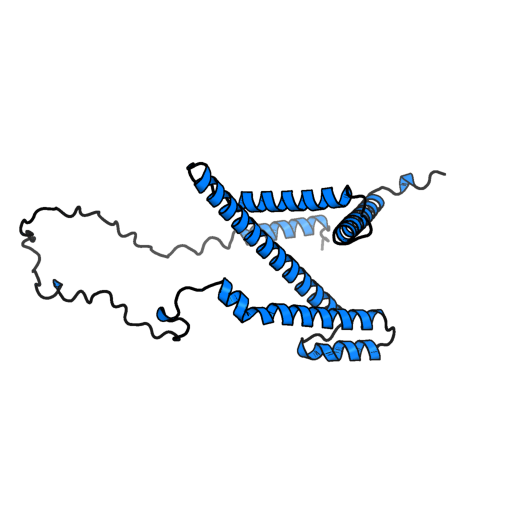0 90.56 90 GLU A O 1
ATOM 731 N N . GLN A 1 91 ? -16.555 -7.822 0.484 1.00 92.88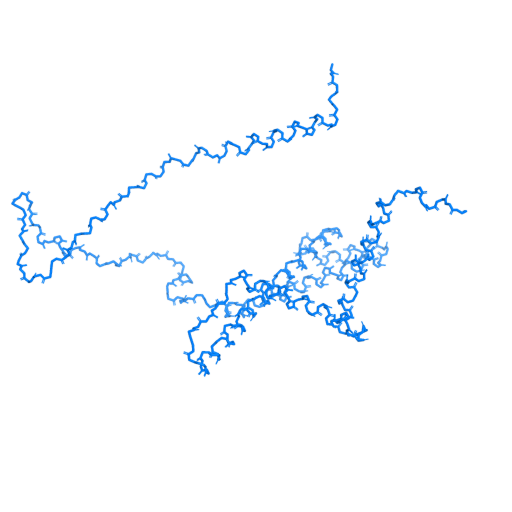 91 GLN A N 1
ATOM 732 C CA . GLN A 1 91 ? -17.013 -8.343 -0.800 1.00 92.88 91 GLN A CA 1
ATOM 733 C C . GLN A 1 91 ? -16.597 -7.441 -1.966 1.00 92.88 91 GLN A C 1
ATOM 735 O O . GLN A 1 91 ? -16.082 -7.950 -2.957 1.00 92.88 91 GLN A O 1
ATOM 740 N N . TYR A 1 92 ? -16.704 -6.114 -1.832 1.00 92.88 92 TYR A N 1
ATOM 741 C CA . TYR A 1 92 ? -16.200 -5.171 -2.838 1.00 92.88 92 TYR A CA 1
ATOM 742 C C . TYR A 1 92 ? -14.712 -5.402 -3.138 1.00 92.88 92 TYR A C 1
ATOM 744 O O . TYR A 1 92 ? -14.314 -5.539 -4.292 1.00 92.88 92 TYR A O 1
ATOM 752 N N . LYS A 1 93 ? -13.875 -5.509 -2.100 1.00 91.31 93 LYS A N 1
ATOM 753 C CA . LYS A 1 93 ? -12.439 -5.775 -2.275 1.00 91.31 93 LYS A CA 1
ATOM 754 C C . LYS A 1 93 ? -12.170 -7.098 -2.983 1.00 91.31 93 LYS A C 1
ATOM 756 O O . LYS A 1 93 ? -11.229 -7.168 -3.768 1.00 91.31 93 LYS A O 1
ATOM 761 N N . LYS A 1 94 ? -12.969 -8.127 -2.695 1.00 94.25 94 LYS A N 1
ATOM 762 C CA . LYS A 1 94 ? -12.849 -9.440 -3.331 1.00 94.25 94 LYS A CA 1
ATOM 763 C C . LYS A 1 94 ? -13.261 -9.381 -4.802 1.00 94.25 94 LYS A C 1
ATOM 765 O O . LYS A 1 94 ? -12.516 -9.852 -5.648 1.00 94.25 94 LYS A O 1
ATOM 770 N N . SER A 1 95 ? -14.397 -8.759 -5.111 1.00 95.69 95 SER A N 1
ATOM 771 C CA . SER A 1 95 ? -14.895 -8.630 -6.485 1.00 95.69 95 SER A CA 1
ATOM 772 C C . SER A 1 95 ? -13.971 -7.795 -7.373 1.00 95.69 95 SER A C 1
ATOM 774 O O . SER A 1 95 ? -13.831 -8.085 -8.554 1.00 95.69 95 SER A O 1
ATOM 776 N N . TYR A 1 96 ? -13.308 -6.784 -6.805 1.00 95.75 96 TYR A N 1
ATOM 777 C CA . TYR A 1 96 ? -12.386 -5.899 -7.523 1.00 95.75 96 TYR A CA 1
ATOM 778 C C . TYR A 1 96 ? -10.905 -6.201 -7.245 1.00 95.75 96 TYR A C 1
ATOM 780 O O . TYR A 1 96 ? -10.049 -5.335 -7.438 1.00 95.75 96 TYR A O 1
ATOM 788 N N . SER A 1 97 ? -10.567 -7.419 -6.803 1.00 94.94 97 SER A N 1
ATOM 789 C CA . SER A 1 97 ? -9.170 -7.791 -6.534 1.00 94.94 97 SER A CA 1
ATOM 790 C C . SER A 1 97 ? -8.304 -7.746 -7.794 1.00 94.94 97 SER A C 1
ATOM 792 O O . SER A 1 97 ? -7.138 -7.367 -7.705 1.00 94.94 97 SER A O 1
ATOM 794 N N . PHE A 1 98 ? -8.895 -8.023 -8.962 1.00 97.06 98 PHE A N 1
ATOM 795 C CA . PHE A 1 98 ? -8.221 -7.991 -10.263 1.00 97.06 98 PHE A CA 1
ATOM 796 C C . PHE A 1 98 ? -7.577 -6.630 -10.575 1.00 97.06 98 PHE A C 1
ATOM 798 O O . PHE A 1 98 ? -6.546 -6.581 -11.232 1.00 97.06 98 PHE A O 1
ATOM 805 N N . LEU A 1 99 ? -8.108 -5.518 -10.045 1.00 94.19 99 LEU A N 1
ATOM 806 C CA . LEU A 1 99 ? -7.496 -4.190 -10.204 1.00 94.19 99 LEU A CA 1
ATOM 807 C C . LEU A 1 99 ? -6.132 -4.085 -9.508 1.00 94.19 99 LEU A C 1
ATOM 809 O O . LEU A 1 99 ? -5.295 -3.261 -9.876 1.00 94.19 99 LEU A O 1
ATOM 813 N N . ASN A 1 100 ? -5.902 -4.865 -8.452 1.00 93.06 100 ASN A N 1
ATOM 814 C CA . ASN A 1 100 ? -4.591 -4.934 -7.812 1.00 93.06 100 ASN A CA 1
ATOM 815 C C . ASN A 1 100 ? -3.622 -5.749 -8.662 1.00 93.06 100 ASN A C 1
ATOM 817 O O . ASN A 1 100 ? -2.456 -5.375 -8.769 1.00 93.06 100 ASN A O 1
ATOM 821 N N . ASP A 1 101 ? -4.111 -6.826 -9.267 1.00 94.88 101 ASP A N 1
ATOM 822 C CA . ASP A 1 101 ? -3.299 -7.719 -10.086 1.00 94.88 101 ASP A CA 1
ATOM 823 C C . ASP A 1 101 ? -2.903 -7.039 -11.401 1.00 94.88 101 ASP A C 1
ATOM 825 O O . ASP A 1 101 ? -1.710 -6.957 -11.687 1.00 94.88 101 ASP A O 1
ATOM 829 N N . MET A 1 102 ? -3.843 -6.380 -12.088 1.00 94.81 102 MET A N 1
ATOM 830 C CA . MET A 1 102 ? -3.559 -5.551 -13.268 1.00 94.81 102 MET A CA 1
ATOM 831 C C . MET A 1 102 ? -2.499 -4.484 -12.978 1.00 94.81 102 MET A C 1
ATOM 833 O O . MET A 1 102 ? -1.519 -4.362 -13.701 1.00 94.81 102 MET A O 1
ATOM 837 N N . ARG A 1 103 ? -2.615 -3.755 -11.859 1.00 93.62 103 ARG A N 1
ATOM 838 C CA . ARG A 1 103 ? -1.608 -2.744 -11.486 1.00 93.62 103 ARG A CA 1
ATOM 839 C C . ARG A 1 103 ? -0.223 -3.342 -11.229 1.00 93.62 103 ARG A C 1
ATOM 841 O O . ARG A 1 103 ? 0.788 -2.688 -11.489 1.00 93.62 103 ARG A O 1
ATOM 848 N N . ARG A 1 104 ? -0.149 -4.562 -10.688 1.00 94.44 104 ARG A N 1
ATOM 849 C CA . ARG A 1 104 ? 1.126 -5.271 -10.480 1.00 94.44 104 ARG A CA 1
ATOM 850 C C . ARG A 1 104 ? 1.727 -5.729 -11.804 1.00 94.44 104 ARG A C 1
ATOM 852 O O . ARG A 1 104 ? 2.947 -5.651 -11.958 1.00 94.44 104 ARG A O 1
ATOM 859 N N . GLU A 1 105 ? 0.893 -6.187 -12.730 1.00 95.44 105 GLU A N 1
ATOM 860 C CA . GLU A 1 105 ? 1.287 -6.561 -14.089 1.00 95.44 105 GLU A CA 1
ATOM 861 C C . GLU A 1 105 ? 1.814 -5.346 -14.856 1.00 95.44 105 GLU A C 1
ATOM 863 O O . GLU A 1 105 ? 2.966 -5.371 -15.287 1.00 95.44 105 GLU A O 1
ATOM 868 N N . GLU A 1 106 ? 1.073 -4.236 -14.873 1.00 94.56 106 GLU A N 1
ATOM 869 C CA . GLU A 1 106 ? 1.507 -2.955 -15.448 1.00 94.56 106 GLU A CA 1
ATOM 870 C C . GLU A 1 106 ? 2.867 -2.519 -14.879 1.00 94.56 106 GLU A C 1
ATOM 872 O O . GLU A 1 106 ? 3.814 -2.226 -15.613 1.00 94.56 106 GLU A O 1
ATOM 877 N N . ALA A 1 107 ? 3.024 -2.534 -13.549 1.00 95.88 107 ALA A N 1
ATOM 878 C CA . ALA A 1 107 ? 4.291 -2.179 -12.915 1.00 95.88 107 ALA A CA 1
ATOM 879 C C . ALA A 1 107 ? 5.434 -3.128 -13.321 1.00 95.88 107 ALA A C 1
ATOM 881 O O . ALA A 1 107 ? 6.579 -2.695 -13.479 1.00 95.88 107 ALA A O 1
ATOM 882 N N . LYS A 1 108 ? 5.155 -4.425 -13.493 1.00 96.50 108 LYS A N 1
ATOM 883 C CA . LYS A 1 108 ? 6.139 -5.427 -13.927 1.00 96.50 108 LYS A CA 1
ATOM 884 C C . LYS A 1 108 ? 6.567 -5.196 -15.375 1.00 96.50 108 LYS A C 1
ATOM 886 O O . LYS A 1 108 ? 7.768 -5.248 -15.649 1.00 96.50 108 LYS A O 1
ATOM 891 N N . GLU A 1 109 ? 5.631 -4.901 -16.267 1.00 95.56 109 GLU A N 1
ATOM 892 C CA . GLU A 1 109 ? 5.907 -4.585 -17.670 1.00 95.56 109 GLU A CA 1
ATOM 893 C C . GLU A 1 109 ? 6.739 -3.312 -17.805 1.00 95.56 109 GLU A C 1
ATOM 895 O O . GLU A 1 109 ? 7.782 -3.317 -18.464 1.00 95.56 109 GLU A O 1
ATOM 900 N N . ILE A 1 110 ? 6.359 -2.250 -17.090 1.00 96.06 110 ILE A N 1
ATOM 901 C CA . ILE A 1 110 ? 7.104 -0.988 -17.082 1.00 96.06 110 ILE A CA 1
ATOM 902 C C . ILE A 1 110 ? 8.526 -1.204 -16.545 1.00 96.06 110 ILE A C 1
ATOM 904 O O . ILE A 1 110 ? 9.497 -0.724 -17.136 1.00 96.06 110 ILE A O 1
ATOM 908 N N . ARG A 1 111 ? 8.694 -1.975 -15.460 1.00 96.19 111 ARG A N 1
ATOM 909 C CA . ARG A 1 111 ? 10.029 -2.337 -14.947 1.00 96.19 111 ARG A CA 1
ATOM 910 C C . ARG A 1 111 ? 10.845 -3.114 -15.974 1.00 96.19 111 ARG A C 1
ATOM 912 O O . ARG A 1 111 ? 12.041 -2.853 -16.105 1.00 96.19 111 ARG A O 1
ATOM 919 N N . ALA A 1 112 ? 10.233 -4.065 -16.676 1.00 95.62 112 ALA A N 1
ATOM 920 C CA . ALA A 1 112 ? 10.907 -4.856 -17.698 1.00 95.62 112 ALA A CA 1
ATOM 921 C C . ALA A 1 112 ? 11.373 -3.971 -18.862 1.00 95.62 112 ALA A C 1
ATOM 923 O O . ALA A 1 112 ? 12.538 -4.050 -19.249 1.00 95.62 112 ALA A O 1
ATOM 924 N N . ALA A 1 113 ? 10.517 -3.068 -19.345 1.00 94.81 113 ALA A N 1
ATOM 925 C CA . ALA A 1 113 ? 10.863 -2.126 -20.404 1.00 94.81 113 ALA A CA 1
ATOM 926 C C . ALA A 1 113 ? 11.997 -1.178 -19.987 1.00 94.81 113 ALA A C 1
ATOM 928 O O . ALA A 1 113 ? 12.973 -1.028 -20.719 1.00 94.81 113 ALA A O 1
ATOM 929 N N . ILE A 1 114 ? 11.937 -0.611 -18.774 1.00 94.75 114 ILE A N 1
ATOM 930 C CA . ILE A 1 114 ? 13.010 0.235 -18.226 1.00 94.75 114 ILE A CA 1
ATOM 931 C C . ILE A 1 114 ? 14.316 -0.556 -18.092 1.00 94.75 114 ILE A C 1
ATOM 933 O O . ILE A 1 114 ? 15.393 -0.029 -18.370 1.00 94.75 114 ILE A O 1
ATOM 937 N N . LYS A 1 115 ? 14.251 -1.819 -17.659 1.00 95.06 115 LYS A N 1
ATOM 938 C CA . LYS A 1 115 ? 15.434 -2.677 -17.534 1.00 95.06 115 LYS A CA 1
ATOM 939 C C . LYS A 1 115 ? 16.078 -2.924 -18.895 1.00 95.06 115 LYS A C 1
ATOM 941 O O . LYS A 1 115 ? 17.289 -2.752 -19.006 1.00 95.06 115 LYS A O 1
ATOM 946 N N . ILE A 1 116 ? 15.279 -3.279 -19.904 1.00 93.19 116 ILE A N 1
ATOM 947 C CA . ILE A 1 116 ? 15.750 -3.460 -21.282 1.00 93.19 116 ILE A CA 1
ATOM 948 C C . ILE A 1 116 ? 16.398 -2.163 -21.757 1.00 93.19 116 ILE A C 1
ATOM 950 O O . ILE A 1 116 ? 17.575 -2.188 -22.100 1.00 93.19 116 ILE A O 1
ATOM 954 N N . ALA A 1 117 ? 15.702 -1.032 -21.633 1.00 90.25 117 ALA A N 1
ATOM 955 C CA . ALA A 1 117 ? 16.192 0.264 -22.086 1.00 90.25 117 ALA A CA 1
ATOM 956 C C . ALA A 1 117 ? 17.490 0.723 -21.398 1.00 90.25 117 ALA A C 1
ATOM 958 O O . ALA A 1 117 ? 18.329 1.347 -22.033 1.00 90.25 117 ALA A O 1
ATOM 959 N N . ASN A 1 118 ? 17.689 0.394 -20.118 1.00 89.69 118 ASN A N 1
ATOM 960 C CA . ASN A 1 118 ? 18.944 0.694 -19.420 1.00 89.69 118 ASN A CA 1
ATOM 961 C C . ASN A 1 118 ? 20.075 -0.289 -19.776 1.00 89.69 118 ASN A C 1
ATOM 963 O O . ASN A 1 118 ? 21.245 0.071 -19.682 1.00 89.69 118 ASN A O 1
ATOM 967 N N . SER A 1 119 ? 19.746 -1.540 -20.118 1.00 91.50 119 SER A N 1
ATOM 968 C CA . SER A 1 119 ? 20.733 -2.565 -20.491 1.00 91.50 119 SER A CA 1
ATOM 969 C C . SER A 1 119 ? 21.191 -2.460 -21.946 1.00 91.50 119 SER A C 1
ATOM 971 O O . SER A 1 119 ? 22.358 -2.702 -22.245 1.00 91.50 119 SER A O 1
ATOM 973 N N . SER A 1 120 ? 20.288 -2.088 -22.854 1.00 86.62 120 SER A N 1
ATOM 974 C CA . SER A 1 120 ? 20.580 -1.947 -24.271 1.00 86.62 120 SER A CA 1
ATOM 975 C C . SER A 1 120 ? 21.064 -0.533 -24.558 1.00 86.62 120 SER A C 1
ATOM 977 O O . SER A 1 120 ? 20.328 0.426 -24.360 1.00 86.62 120 SER A O 1
ATOM 979 N N . LYS A 1 121 ? 22.264 -0.397 -25.125 1.00 83.81 121 LYS A N 1
ATOM 980 C CA . LYS A 1 121 ? 22.727 0.884 -25.688 1.00 83.81 121 LYS A CA 1
ATOM 981 C C . LYS A 1 121 ? 22.067 1.214 -27.040 1.00 83.81 121 LYS A C 1
ATOM 983 O O . LYS A 1 121 ? 22.317 2.276 -27.591 1.00 83.81 121 LYS A O 1
ATOM 988 N N . SER A 1 122 ? 21.261 0.296 -27.585 1.00 89.00 122 SER A N 1
ATOM 989 C CA . SER A 1 122 ? 20.585 0.439 -28.877 1.00 89.00 122 SER A CA 1
ATOM 990 C C . SER A 1 122 ? 19.221 1.110 -28.734 1.00 89.00 122 SER A C 1
ATOM 992 O O . SER A 1 122 ? 18.341 0.597 -28.040 1.00 89.00 122 SER A O 1
ATOM 994 N N . THR A 1 123 ? 19.023 2.199 -29.478 1.00 88.12 123 THR A N 1
ATOM 995 C CA . THR A 1 123 ? 17.757 2.942 -29.578 1.00 88.12 123 THR A CA 1
ATOM 996 C C . THR A 1 123 ? 16.613 2.094 -30.145 1.00 88.12 123 THR A C 1
ATOM 998 O O . THR A 1 123 ? 15.448 2.286 -29.809 1.00 88.12 123 THR A O 1
ATOM 1001 N N . GLN A 1 124 ? 16.911 1.106 -30.992 1.00 89.25 124 GLN A N 1
ATOM 1002 C CA . GLN A 1 124 ? 15.873 0.235 -31.553 1.00 89.25 124 GLN A CA 1
ATOM 1003 C C . GLN A 1 124 ? 15.271 -0.678 -30.481 1.00 89.25 124 GLN A C 1
ATOM 1005 O O . GLN A 1 124 ? 14.053 -0.817 -30.390 1.00 89.25 124 GLN A O 1
ATOM 1010 N N . ALA A 1 125 ? 16.121 -1.253 -29.625 1.00 89.00 125 ALA A N 1
ATOM 1011 C CA . ALA A 1 125 ? 15.680 -2.107 -28.527 1.00 89.00 125 ALA A CA 1
ATOM 1012 C C . ALA A 1 125 ? 14.882 -1.316 -27.478 1.00 89.00 125 ALA A C 1
ATOM 1014 O O . ALA A 1 125 ? 13.894 -1.827 -26.948 1.00 89.00 125 ALA A O 1
ATOM 1015 N N . THR A 1 126 ? 15.259 -0.058 -27.218 1.00 88.56 126 THR A N 1
ATOM 1016 C CA . THR A 1 126 ? 14.496 0.818 -26.318 1.00 88.56 126 THR A CA 1
ATOM 1017 C C . THR A 1 126 ? 13.119 1.133 -26.891 1.00 88.56 126 THR A C 1
ATOM 1019 O O . THR A 1 126 ? 12.122 0.993 -26.186 1.00 88.56 126 THR A O 1
ATOM 1022 N N . ASN A 1 127 ? 13.043 1.475 -28.178 1.00 90.75 127 ASN A N 1
ATOM 1023 C CA . ASN A 1 127 ? 11.780 1.809 -28.837 1.00 90.75 127 ASN A CA 1
ATOM 1024 C C . ASN A 1 127 ? 10.849 0.593 -28.932 1.00 90.75 127 ASN A C 1
ATOM 1026 O O . ASN A 1 127 ? 9.656 0.721 -28.680 1.00 90.75 127 ASN A O 1
ATOM 1030 N N . ALA A 1 128 ? 11.387 -0.599 -29.204 1.00 92.06 128 ALA A N 1
ATOM 1031 C CA . ALA A 1 128 ? 10.617 -1.843 -29.218 1.00 92.06 128 ALA A CA 1
ATOM 1032 C C . ALA A 1 128 ? 10.108 -2.258 -27.824 1.00 92.06 128 ALA A C 1
ATOM 1034 O O . ALA A 1 128 ? 9.082 -2.924 -27.702 1.00 92.06 128 ALA A O 1
ATOM 1035 N N . ALA A 1 129 ? 10.823 -1.896 -26.757 1.00 90.75 129 ALA A N 1
ATOM 1036 C CA . ALA A 1 129 ? 10.357 -2.117 -25.392 1.00 90.75 129 ALA A CA 1
ATOM 1037 C C . ALA A 1 129 ? 9.262 -1.114 -24.994 1.00 90.75 129 ALA A C 1
ATOM 1039 O O . ALA A 1 129 ? 8.294 -1.499 -24.343 1.00 90.75 129 ALA A O 1
ATOM 1040 N N . LEU A 1 130 ? 9.399 0.151 -25.405 1.00 91.62 130 LEU A N 1
ATOM 1041 C CA . LEU A 1 130 ? 8.422 1.210 -25.136 1.00 91.62 130 LEU A CA 1
ATOM 1042 C C . LEU A 1 130 ? 7.144 1.046 -25.968 1.00 91.62 130 LEU A C 1
ATOM 1044 O O . LEU A 1 130 ? 6.059 1.290 -25.454 1.00 91.62 130 LEU A O 1
ATOM 1048 N N . SER A 1 131 ? 7.231 0.540 -27.203 1.00 91.62 131 SER A N 1
ATOM 1049 C CA . SER A 1 131 ? 6.054 0.302 -28.051 1.00 91.62 131 SER A CA 1
ATOM 1050 C C . SER A 1 131 ? 5.066 -0.692 -27.434 1.00 91.62 131 SER A C 1
ATOM 1052 O O . SER A 1 131 ? 3.857 -0.536 -27.605 1.00 91.62 131 SER A O 1
ATOM 1054 N N . LYS A 1 132 ? 5.547 -1.656 -26.637 1.00 90.38 132 LYS A N 1
ATOM 1055 C CA . LYS A 1 132 ? 4.693 -2.573 -25.861 1.00 90.38 132 LYS A CA 1
ATOM 1056 C C . LYS A 1 132 ? 3.834 -1.839 -24.830 1.00 90.38 132 LYS A C 1
ATOM 1058 O O . LYS A 1 132 ? 2.722 -2.268 -24.553 1.00 90.38 132 LYS A O 1
ATOM 1063 N N . LEU A 1 133 ? 4.317 -0.709 -24.315 1.00 92.25 133 LEU A N 1
ATOM 1064 C CA . LEU A 1 133 ? 3.630 0.132 -23.333 1.00 92.25 133 LEU A CA 1
ATOM 1065 C C . LEU A 1 133 ? 2.783 1.242 -23.977 1.00 92.25 133 LEU A C 1
ATOM 1067 O O . LEU A 1 133 ? 2.229 2.080 -23.266 1.00 92.25 133 LEU A O 1
ATOM 1071 N N . SER A 1 134 ? 2.660 1.262 -25.308 1.00 88.88 134 SER A N 1
ATOM 1072 C CA . SER A 1 134 ? 1.875 2.277 -26.029 1.00 88.88 134 SER A CA 1
ATOM 1073 C C . SER A 1 134 ? 0.415 2.329 -25.571 1.00 88.88 134 SER A C 1
ATOM 1075 O O . SER A 1 134 ? -0.147 3.413 -25.436 1.00 88.88 134 SER A O 1
ATOM 1077 N N . HIS A 1 135 ? -0.169 1.176 -25.233 1.00 88.00 135 HIS A N 1
ATOM 1078 C CA . HIS A 1 135 ? -1.527 1.064 -24.697 1.00 88.00 135 HIS A CA 1
ATOM 1079 C C . HIS A 1 135 ? -1.719 1.776 -23.342 1.00 88.00 135 HIS A C 1
ATOM 1081 O O . HIS A 1 135 ? -2.837 2.143 -22.994 1.00 88.00 135 HIS A O 1
ATOM 1087 N N . LEU A 1 136 ? -0.632 2.023 -22.602 1.00 88.19 136 LEU A N 1
ATOM 1088 C CA . LEU A 1 136 ? -0.617 2.778 -21.343 1.00 88.19 136 LEU A CA 1
ATOM 1089 C C . LEU A 1 136 ? -0.332 4.276 -21.557 1.00 88.19 136 LEU A C 1
ATOM 1091 O O . LEU A 1 136 ? -0.202 5.023 -20.586 1.00 88.19 136 LEU A O 1
ATOM 1095 N N . GLY A 1 137 ? -0.185 4.723 -22.810 1.00 89.00 137 GLY A N 1
ATOM 1096 C CA . GLY A 1 137 ? 0.190 6.098 -23.148 1.00 89.00 137 GLY A CA 1
ATOM 1097 C C . GLY A 1 137 ? 1.641 6.444 -22.796 1.00 89.00 137 GLY A C 1
ATOM 1098 O O . GLY A 1 137 ? 1.958 7.608 -22.561 1.00 89.00 137 GLY A O 1
ATOM 1099 N N . ILE A 1 138 ? 2.522 5.441 -22.712 1.00 91.25 138 ILE A N 1
ATOM 1100 C CA . ILE A 1 138 ? 3.932 5.612 -22.344 1.00 91.25 138 ILE A CA 1
ATOM 1101 C C . ILE A 1 138 ? 4.775 5.642 -23.616 1.00 91.25 138 ILE A C 1
ATOM 1103 O O . ILE A 1 138 ? 4.993 4.607 -24.241 1.00 91.25 138 ILE A O 1
ATOM 1107 N N . THR A 1 139 ? 5.266 6.823 -23.985 1.00 90.06 139 THR A N 1
ATOM 1108 C CA . THR A 1 139 ? 6.118 7.007 -25.172 1.00 90.06 139 THR A CA 1
ATOM 1109 C C . THR A 1 139 ? 7.597 7.048 -24.810 1.00 90.06 139 THR A C 1
ATOM 1111 O O . THR A 1 139 ? 8.425 6.488 -25.522 1.00 90.06 139 THR A O 1
ATOM 1114 N N . ASP A 1 140 ? 7.922 7.650 -23.662 1.00 92.62 140 ASP A N 1
ATOM 1115 C CA . ASP A 1 140 ? 9.295 8.014 -23.318 1.00 92.62 140 ASP A CA 1
ATOM 1116 C C . ASP A 1 140 ? 9.798 7.251 -22.094 1.00 92.62 140 ASP A C 1
ATOM 1118 O O . ASP A 1 140 ? 9.052 6.958 -21.154 1.00 92.62 140 ASP A O 1
ATOM 1122 N N . LEU A 1 141 ? 11.109 7.029 -22.031 1.00 92.12 141 LEU A N 1
ATOM 1123 C CA . LEU A 1 141 ? 11.761 6.371 -20.897 1.00 92.12 141 LEU A CA 1
ATOM 1124 C C . LEU A 1 141 ? 11.537 7.135 -19.578 1.00 92.12 141 LEU A C 1
ATOM 1126 O O . LEU A 1 141 ? 11.303 6.533 -18.526 1.00 92.12 141 LEU A O 1
ATOM 1130 N N . GLU A 1 142 ? 11.578 8.466 -19.616 1.00 93.31 142 GLU A N 1
ATOM 1131 C CA . GLU A 1 142 ? 11.325 9.297 -18.437 1.00 93.31 142 GLU A CA 1
ATOM 1132 C C . GLU A 1 142 ? 9.868 9.202 -17.967 1.00 93.31 142 GLU A C 1
ATOM 1134 O O . GLU A 1 142 ? 9.613 9.052 -16.767 1.00 93.31 142 GLU A O 1
ATOM 1139 N N . SER A 1 143 ? 8.917 9.180 -18.908 1.00 93.44 143 SER A N 1
ATOM 1140 C CA . SER A 1 143 ? 7.498 8.970 -18.607 1.00 93.44 143 SER A CA 1
ATOM 1141 C C . SER A 1 143 ? 7.267 7.609 -17.936 1.00 93.44 143 SER A C 1
ATOM 1143 O O . SER A 1 143 ? 6.621 7.542 -16.886 1.00 93.44 143 SER A O 1
ATOM 1145 N N . ALA A 1 144 ? 7.918 6.552 -18.437 1.00 94.06 144 ALA A N 1
ATOM 1146 C CA . ALA A 1 144 ? 7.875 5.211 -17.863 1.00 94.06 144 ALA A CA 1
ATOM 1147 C C . ALA A 1 144 ? 8.393 5.200 -16.414 1.00 94.06 144 ALA A C 1
ATOM 1149 O O . ALA A 1 144 ? 7.741 4.666 -15.514 1.00 94.06 144 ALA A O 1
ATOM 1150 N N . LYS A 1 145 ? 9.538 5.850 -16.151 1.00 95.44 145 LYS A N 1
ATOM 1151 C CA . LYS A 1 145 ? 10.102 5.987 -14.794 1.00 95.44 145 LYS A CA 1
ATOM 1152 C C . LYS A 1 145 ? 9.158 6.741 -13.855 1.00 95.44 145 LYS A C 1
ATOM 1154 O O . LYS A 1 145 ? 8.997 6.346 -12.699 1.00 95.44 145 LYS A O 1
ATOM 1159 N N . ARG A 1 146 ? 8.534 7.824 -14.326 1.00 95.38 146 ARG A N 1
ATOM 1160 C CA . ARG A 1 146 ? 7.587 8.624 -13.534 1.00 95.38 146 ARG A CA 1
ATOM 1161 C C . ARG A 1 146 ? 6.349 7.814 -13.158 1.00 95.38 146 ARG A C 1
ATOM 1163 O O . ARG A 1 146 ? 5.937 7.845 -11.998 1.00 95.38 146 ARG A O 1
ATOM 1170 N N . ILE A 1 147 ? 5.783 7.082 -14.115 1.00 95.00 147 ILE A N 1
ATOM 1171 C CA . ILE A 1 147 ? 4.601 6.242 -13.898 1.00 95.00 147 ILE A CA 1
ATOM 1172 C C . ILE A 1 147 ? 4.933 5.093 -12.950 1.00 95.00 147 ILE A C 1
ATOM 1174 O O . ILE A 1 147 ? 4.195 4.883 -11.991 1.00 95.00 147 ILE A O 1
ATOM 1178 N N . LEU A 1 148 ? 6.079 4.429 -13.125 1.00 95.69 148 LEU A N 1
ATOM 1179 C CA . LEU A 1 148 ? 6.519 3.384 -12.202 1.00 95.69 148 LEU A CA 1
ATOM 1180 C C . LEU A 1 148 ? 6.623 3.904 -10.762 1.00 95.69 148 LEU A C 1
ATOM 1182 O O . LEU A 1 148 ? 6.067 3.303 -9.848 1.00 95.69 148 LEU A O 1
ATOM 1186 N N . ASN A 1 149 ? 7.270 5.056 -10.559 1.00 95.69 149 ASN A N 1
ATOM 1187 C CA . ASN A 1 149 ? 7.370 5.673 -9.234 1.00 95.69 149 ASN A CA 1
ATOM 1188 C C . ASN A 1 149 ? 5.983 5.994 -8.646 1.00 95.69 149 ASN A C 1
ATOM 1190 O O . ASN A 1 149 ? 5.751 5.809 -7.449 1.00 95.69 149 ASN A O 1
ATOM 1194 N N . ARG A 1 150 ? 5.041 6.470 -9.468 1.00 95.38 150 ARG A N 1
ATOM 1195 C CA . ARG A 1 150 ? 3.652 6.710 -9.048 1.00 95.38 150 ARG A CA 1
ATOM 1196 C C . ARG A 1 150 ? 2.956 5.415 -8.613 1.00 95.38 150 ARG A C 1
ATOM 1198 O O . ARG A 1 150 ? 2.335 5.403 -7.553 1.00 95.38 150 ARG A O 1
ATOM 1205 N N . LEU A 1 151 ? 3.076 4.339 -9.387 1.00 94.81 151 LEU A N 1
ATOM 1206 C CA . LEU A 1 151 ? 2.484 3.041 -9.047 1.00 94.81 151 LEU A CA 1
ATOM 1207 C C . LEU A 1 151 ? 3.075 2.484 -7.747 1.00 94.81 151 LEU A C 1
ATOM 1209 O O . LEU A 1 151 ? 2.328 2.108 -6.846 1.00 94.81 151 LEU A O 1
ATOM 1213 N N . GLU A 1 152 ? 4.400 2.526 -7.596 1.00 93.88 152 GLU A N 1
ATOM 1214 C CA . GLU A 1 152 ? 5.082 2.046 -6.390 1.00 93.88 152 GLU A CA 1
ATOM 1215 C C . GLU A 1 152 ? 4.708 2.875 -5.154 1.00 93.88 152 GLU A C 1
ATOM 1217 O O . GLU A 1 152 ? 4.424 2.327 -4.089 1.00 93.88 152 GLU A O 1
ATOM 1222 N N . THR A 1 153 ? 4.643 4.204 -5.271 1.00 94.19 153 THR A N 1
ATOM 1223 C CA . THR A 1 153 ? 4.203 5.056 -4.152 1.00 94.19 153 THR A CA 1
ATOM 1224 C C . THR A 1 153 ? 2.750 4.800 -3.760 1.00 94.19 153 THR A C 1
ATOM 1226 O O . THR A 1 153 ? 2.437 4.774 -2.565 1.00 94.19 153 THR A O 1
ATOM 1229 N N . GLN A 1 154 ? 1.869 4.565 -4.734 1.00 93.38 154 GLN A N 1
ATOM 1230 C CA . GLN A 1 154 ? 0.476 4.221 -4.478 1.00 93.38 154 GLN A CA 1
ATOM 1231 C C . GLN A 1 154 ? 0.348 2.850 -3.804 1.00 93.38 154 GLN A C 1
ATOM 1233 O O . GLN A 1 154 ? -0.402 2.720 -2.836 1.00 93.38 154 GLN A O 1
ATOM 1238 N N . GLU A 1 155 ? 1.099 1.847 -4.258 1.00 93.12 155 GLU A N 1
ATOM 1239 C CA . GLU A 1 155 ? 1.135 0.512 -3.651 1.00 93.12 155 GLU A CA 1
ATOM 1240 C C . GLU A 1 155 ? 1.619 0.576 -2.195 1.00 93.12 155 GLU A C 1
ATOM 1242 O O . GLU A 1 155 ? 0.948 0.075 -1.292 1.00 93.12 155 GLU A O 1
ATOM 1247 N N . MET A 1 156 ? 2.709 1.304 -1.934 1.00 91.56 156 MET A N 1
ATOM 1248 C CA . MET A 1 156 ? 3.223 1.527 -0.578 1.00 91.56 156 MET A CA 1
ATOM 1249 C C . MET A 1 156 ? 2.204 2.226 0.332 1.00 91.56 156 MET A C 1
ATOM 1251 O O . MET A 1 156 ? 2.103 1.915 1.523 1.00 91.56 156 MET A O 1
ATOM 1255 N N . HIS A 1 157 ? 1.447 3.186 -0.205 1.00 93.94 157 HIS A N 1
ATOM 1256 C CA . HIS A 1 157 ? 0.388 3.858 0.542 1.00 93.94 157 HIS A CA 1
ATOM 1257 C C . HIS A 1 157 ? -0.763 2.901 0.874 1.00 93.94 157 HIS A C 1
ATOM 1259 O O . HIS A 1 157 ? -1.208 2.863 2.022 1.00 93.94 157 HIS A O 1
ATOM 1265 N N . LEU A 1 158 ? -1.224 2.118 -0.103 1.00 91.50 158 LEU A N 1
ATOM 1266 C CA . LEU A 1 158 ? -2.297 1.143 0.089 1.00 91.50 158 LEU A CA 1
ATOM 1267 C C . LEU A 1 158 ? -1.905 0.074 1.110 1.00 91.50 158 LEU A C 1
ATOM 1269 O O . LEU A 1 158 ? -2.654 -0.134 2.063 1.00 91.50 158 LEU A O 1
ATOM 1273 N N . GLY A 1 159 ? -0.706 -0.503 0.991 1.00 92.12 159 GLY A N 1
ATOM 1274 C CA . GLY A 1 159 ? -0.194 -1.475 1.958 1.00 92.12 159 GLY A CA 1
ATOM 1275 C C . GLY A 1 159 ? -0.176 -0.914 3.381 1.00 92.12 159 GLY A C 1
ATOM 1276 O O . GLY A 1 159 ? -0.695 -1.533 4.305 1.00 92.12 159 GLY A O 1
ATOM 1277 N N . LYS A 1 160 ? 0.292 0.328 3.565 1.00 94.19 160 LYS A N 1
ATOM 1278 C CA . LYS A 1 160 ? 0.256 1.003 4.875 1.00 94.19 160 LYS A CA 1
ATOM 1279 C C . LYS A 1 160 ? -1.167 1.157 5.424 1.00 94.19 160 LYS A C 1
ATOM 1281 O O . LYS A 1 160 ? -1.380 1.006 6.627 1.00 94.19 160 LYS A O 1
ATOM 1286 N N . VAL A 1 161 ? -2.135 1.520 4.582 1.00 93.88 161 VAL A N 1
ATOM 1287 C CA . VAL A 1 161 ? -3.541 1.659 5.001 1.00 93.88 161 VAL A CA 1
ATOM 1288 C C . VAL A 1 161 ? -4.103 0.307 5.444 1.00 93.88 161 VAL A C 1
ATOM 1290 O O . VAL A 1 161 ? -4.782 0.233 6.470 1.00 93.88 161 VAL A O 1
ATOM 1293 N N . GLU A 1 162 ? -3.788 -0.760 4.715 1.00 92.50 162 GLU A N 1
ATOM 1294 C CA . GLU A 1 162 ? -4.228 -2.116 5.040 1.00 92.50 162 GLU A CA 1
ATOM 1295 C C . GLU A 1 162 ? -3.598 -2.642 6.328 1.00 92.50 162 GLU A C 1
ATOM 1297 O O . GLU A 1 162 ? -4.326 -3.127 7.193 1.00 92.50 162 GLU A O 1
ATOM 1302 N N . GLU A 1 163 ? -2.294 -2.446 6.526 1.00 95.00 163 GLU A N 1
ATOM 1303 C CA . GLU A 1 163 ? -1.598 -2.795 7.769 1.00 95.00 163 GLU A CA 1
ATOM 1304 C C . GLU A 1 163 ? -2.207 -2.081 8.986 1.00 95.00 163 GLU A C 1
ATOM 1306 O O . GLU A 1 163 ? -2.409 -2.687 10.040 1.00 95.00 163 GLU A O 1
ATOM 1311 N N . ILE A 1 164 ? -2.546 -0.792 8.858 1.00 96.12 164 ILE A N 1
ATOM 1312 C CA . ILE A 1 164 ? -3.204 -0.035 9.934 1.00 96.12 164 ILE A CA 1
ATOM 1313 C C . ILE A 1 164 ? -4.608 -0.591 10.206 1.00 96.12 164 ILE A C 1
ATOM 1315 O O . ILE A 1 164 ? -4.996 -0.718 11.371 1.00 96.12 164 ILE A O 1
ATOM 1319 N N . LYS A 1 165 ? -5.370 -0.940 9.160 1.00 94.25 165 LYS A N 1
ATOM 1320 C CA . LYS A 1 165 ? -6.706 -1.541 9.306 1.00 94.25 165 LYS A CA 1
ATOM 1321 C C . LYS A 1 165 ? -6.624 -2.894 10.019 1.00 94.25 165 LYS A C 1
ATOM 1323 O O . LYS A 1 165 ? -7.392 -3.130 10.950 1.00 94.25 165 LYS A O 1
ATOM 1328 N N . GLN A 1 166 ? -5.681 -3.747 9.626 1.00 95.00 166 GLN A N 1
ATOM 1329 C CA . GLN A 1 166 ? -5.428 -5.039 10.268 1.00 95.00 166 GLN A CA 1
ATOM 1330 C C . GLN A 1 166 ? -5.008 -4.865 11.729 1.00 95.00 166 GLN A C 1
ATOM 1332 O O . GLN A 1 166 ? -5.535 -5.543 12.607 1.00 95.00 166 GLN A O 1
ATOM 1337 N N . LEU A 1 167 ? -4.130 -3.900 12.017 1.00 96.69 167 LEU A N 1
ATOM 1338 C CA . LEU A 1 167 ? -3.713 -3.594 13.381 1.00 96.69 167 LEU A CA 1
ATOM 1339 C C . LEU A 1 167 ? -4.901 -3.142 14.236 1.00 96.69 167 LEU A C 1
ATOM 1341 O O . LEU A 1 167 ? -5.070 -3.636 15.347 1.00 96.69 167 LEU A O 1
ATOM 1345 N N . LYS A 1 168 ? -5.770 -2.271 13.713 1.00 96.44 168 LYS A N 1
ATOM 1346 C CA . LYS A 1 168 ? -6.996 -1.863 14.413 1.00 96.44 168 LYS A CA 1
ATOM 1347 C C . LYS A 1 168 ? -7.910 -3.059 14.687 1.00 96.44 168 LYS A C 1
ATOM 1349 O O . LYS A 1 168 ? -8.364 -3.198 15.816 1.00 96.44 168 LYS A O 1
ATOM 1354 N N . LYS A 1 169 ? -8.119 -3.938 13.697 1.00 95.69 169 LYS A N 1
ATOM 1355 C CA . LYS A 1 169 ? -8.899 -5.177 13.857 1.00 95.69 169 LYS A CA 1
ATOM 1356 C C . LYS A 1 169 ? -8.313 -6.057 14.969 1.00 95.69 169 LYS A C 1
ATOM 1358 O O . LYS A 1 169 ? -9.015 -6.346 15.924 1.00 95.69 169 LYS A O 1
ATOM 1363 N N . SER A 1 170 ? -7.004 -6.322 14.940 1.00 96.31 170 SER A N 1
ATOM 1364 C CA . SER A 1 170 ? -6.327 -7.118 15.977 1.00 96.31 170 SER A CA 1
ATOM 1365 C C . SER A 1 170 ? -6.426 -6.523 17.385 1.00 96.31 170 SER A C 1
ATOM 1367 O O . SER A 1 170 ? -6.542 -7.264 18.352 1.00 96.31 170 SER A O 1
ATOM 1369 N N . LEU A 1 171 ? -6.390 -5.191 17.520 1.00 96.50 171 LEU A N 1
ATOM 1370 C CA . LEU A 1 171 ? -6.511 -4.530 18.820 1.00 96.50 171 LEU A CA 1
ATOM 1371 C C . LEU A 1 171 ? -7.938 -4.620 19.357 1.00 96.50 171 LEU A C 1
ATOM 1373 O O . LEU A 1 171 ? -8.123 -4.793 20.555 1.00 96.50 171 LEU A O 1
ATOM 1377 N N . VAL A 1 172 ? -8.932 -4.503 18.475 1.00 96.19 172 VAL A N 1
ATOM 1378 C CA . VAL A 1 172 ? -10.340 -4.684 18.834 1.00 96.19 172 VAL A CA 1
ATOM 1379 C C . VAL A 1 172 ? -10.601 -6.130 19.241 1.00 96.19 172 VAL A C 1
ATOM 1381 O O . VAL A 1 172 ? -11.241 -6.355 20.260 1.00 96.19 172 VAL A O 1
ATOM 1384 N N . ASP A 1 173 ? -10.085 -7.098 18.487 1.00 95.88 173 ASP A N 1
ATOM 1385 C CA . ASP A 1 173 ? -10.274 -8.516 18.792 1.00 95.88 173 ASP A CA 1
ATOM 1386 C C . ASP A 1 173 ? -9.570 -8.897 20.105 1.00 95.88 173 ASP A C 1
ATOM 1388 O O . ASP A 1 173 ? -10.193 -9.491 20.977 1.00 95.88 173 ASP A O 1
ATOM 1392 N N . ALA A 1 174 ? -8.338 -8.428 20.335 1.00 95.25 174 ALA A N 1
ATOM 1393 C CA . ALA A 1 174 ? -7.647 -8.617 21.614 1.00 95.25 174 ALA A CA 1
ATOM 1394 C C . ALA A 1 174 ? -8.384 -7.974 22.804 1.00 95.25 174 ALA A C 1
ATOM 1396 O O . ALA A 1 174 ? -8.303 -8.472 23.925 1.00 95.25 174 ALA A O 1
ATOM 1397 N N . GLU A 1 175 ? -9.085 -6.860 22.588 1.00 95.25 175 GLU A N 1
ATOM 1398 C CA . GLU A 1 175 ? -9.889 -6.228 23.635 1.00 95.25 175 GLU A CA 1
ATOM 1399 C C . GLU A 1 175 ? -11.169 -7.021 23.923 1.00 95.25 175 GLU A C 1
ATOM 1401 O O . GLU A 1 175 ? -11.530 -7.180 25.086 1.00 95.25 175 GLU A O 1
ATOM 1406 N N . LYS A 1 176 ? -11.819 -7.589 22.899 1.00 95.25 176 LYS A N 1
ATOM 1407 C CA . LYS A 1 176 ? -12.971 -8.488 23.086 1.00 95.25 176 LYS A CA 1
ATOM 1408 C C . LYS A 1 176 ? -12.615 -9.678 23.976 1.00 95.25 176 LYS A C 1
ATOM 1410 O O . LYS A 1 176 ? -13.328 -9.932 24.941 1.00 95.25 176 LYS A O 1
ATOM 1415 N N . GLU A 1 177 ? -11.480 -10.323 23.721 1.00 95.31 177 GLU A N 1
ATOM 1416 C CA . GLU A 1 177 ? -10.975 -11.433 24.547 1.00 95.31 177 GLU A CA 1
ATOM 1417 C C . GLU A 1 177 ? -10.738 -11.008 26.011 1.00 95.31 177 GLU A C 1
ATOM 1419 O O . GLU A 1 177 ? -11.092 -11.710 26.963 1.00 95.31 177 GLU A O 1
ATOM 1424 N N . LYS A 1 178 ? -10.193 -9.804 26.233 1.00 94.81 178 LYS A N 1
ATOM 1425 C CA . LYS A 1 178 ? -10.007 -9.256 27.589 1.00 94.81 178 LYS A CA 1
ATOM 1426 C C . LYS A 1 178 ? -11.322 -8.968 28.296 1.00 94.81 178 LYS A C 1
ATOM 1428 O O . LYS A 1 178 ? -11.412 -9.157 29.506 1.00 94.81 178 LYS A O 1
ATOM 1433 N N . ILE A 1 179 ? -12.330 -8.490 27.575 1.00 94.69 179 ILE A N 1
ATOM 1434 C CA . ILE A 1 179 ? -13.652 -8.228 28.150 1.00 94.69 179 ILE A CA 1
ATOM 1435 C C . ILE A 1 179 ? -14.287 -9.548 28.576 1.00 94.69 179 ILE A C 1
ATOM 1437 O O . ILE A 1 179 ? -14.777 -9.635 29.696 1.00 94.69 179 ILE A O 1
ATOM 1441 N N . MET A 1 180 ? -14.204 -10.580 27.731 1.00 93.62 180 MET A N 1
ATOM 1442 C CA . MET A 1 180 ? -14.730 -11.912 28.047 1.00 93.62 180 MET A CA 1
ATOM 1443 C C . MET A 1 180 ? -14.067 -12.526 29.286 1.00 93.62 180 MET A C 1
ATOM 1445 O O . MET A 1 180 ? -14.740 -13.165 30.087 1.00 93.62 180 MET A O 1
ATOM 1449 N N . THR A 1 181 ? -12.763 -12.311 29.472 1.00 95.81 181 THR A N 1
ATOM 1450 C CA . THR A 1 181 ? -12.018 -12.872 30.613 1.00 95.81 181 THR A CA 1
ATOM 1451 C C . THR A 1 181 ? -12.145 -12.049 31.892 1.00 95.81 181 THR A C 1
ATOM 1453 O O . THR A 1 181 ? -12.252 -12.607 32.980 1.00 95.81 181 THR A O 1
ATOM 1456 N N . THR A 1 182 ? -12.108 -10.718 31.794 1.00 93.00 182 THR A N 1
ATOM 1457 C CA . THR A 1 182 ? -12.012 -9.834 32.969 1.00 93.0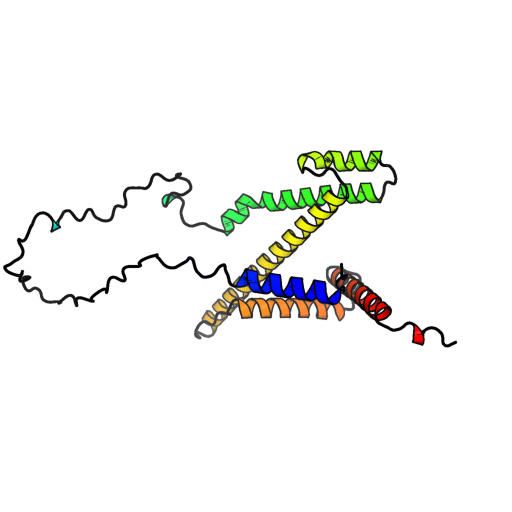0 182 THR A CA 1
ATOM 1458 C C . THR A 1 182 ? -13.324 -9.154 33.347 1.00 93.00 182 THR A C 1
ATOM 1460 O O . THR A 1 182 ? -13.385 -8.538 34.410 1.00 93.00 182 THR A O 1
ATOM 1463 N N . ASN A 1 183 ? -14.354 -9.220 32.493 1.00 91.94 183 ASN A N 1
ATOM 1464 C CA . ASN A 1 183 ? -15.631 -8.504 32.630 1.00 91.94 183 ASN A CA 1
ATOM 1465 C C . ASN A 1 183 ? -15.482 -6.990 32.885 1.00 91.94 183 ASN A C 1
ATOM 1467 O O . ASN A 1 183 ? -16.388 -6.329 33.396 1.00 91.94 183 ASN A O 1
ATOM 1471 N N . LYS A 1 184 ? -14.324 -6.412 32.543 1.00 92.12 184 LYS A N 1
ATOM 1472 C CA . LYS A 1 184 ? -14.064 -4.976 32.672 1.00 92.12 184 LYS A CA 1
ATOM 1473 C C . LYS A 1 184 ? -14.705 -4.210 31.517 1.00 92.12 184 LYS A C 1
ATOM 1475 O O . LYS A 1 184 ? -15.058 -4.766 30.479 1.00 92.12 184 LYS A O 1
ATOM 1480 N N . LYS A 1 185 ? -14.840 -2.894 31.706 1.00 92.44 185 LYS A N 1
ATOM 1481 C CA . LYS A 1 185 ? -15.367 -1.994 30.675 1.00 92.44 185 LYS A CA 1
ATOM 1482 C C . LYS A 1 185 ? -14.456 -2.004 29.436 1.00 92.44 185 LYS A C 1
ATOM 1484 O O . LYS A 1 185 ? -13.240 -1.931 29.607 1.00 92.44 185 LYS A O 1
ATOM 1489 N N . PRO A 1 186 ? -15.030 -2.025 28.220 1.00 93.62 186 PRO A N 1
ATOM 1490 C CA . PRO A 1 186 ? -14.266 -2.035 26.977 1.00 93.62 186 PRO A CA 1
ATOM 1491 C C . PRO A 1 186 ? -13.431 -0.764 26.821 1.00 93.62 186 PRO A C 1
ATOM 1493 O O . PRO A 1 186 ? -13.957 0.345 26.963 1.00 93.62 186 PRO A O 1
ATOM 1496 N N . PHE A 1 187 ? -12.159 -0.911 26.448 1.00 94.25 187 PHE A N 1
ATOM 1497 C CA . PHE A 1 187 ? -11.298 0.212 26.093 1.00 94.25 187 PHE A CA 1
ATOM 1498 C C . PHE A 1 187 ? -10.780 0.103 24.654 1.00 94.25 187 PHE A C 1
ATOM 1500 O O . PHE A 1 187 ? -9.897 -0.689 24.334 1.00 94.25 187 PHE A O 1
ATOM 1507 N N . TYR A 1 188 ? -11.282 0.970 23.771 1.00 95.31 188 TYR A N 1
ATOM 1508 C CA . TYR A 1 188 ? -10.841 1.027 22.377 1.00 95.31 188 TYR A CA 1
ATOM 1509 C C . TYR A 1 188 ? -9.862 2.178 22.135 1.00 95.31 188 TYR A C 1
ATOM 1511 O O . TYR A 1 188 ? -10.093 3.323 22.527 1.00 95.31 188 TYR A O 1
ATOM 1519 N N . TYR A 1 189 ? -8.768 1.889 21.429 1.00 96.44 189 TYR A N 1
ATOM 1520 C CA . TYR A 1 189 ? -7.770 2.896 21.078 1.00 96.44 189 TYR A CA 1
ATOM 1521 C C . TYR A 1 189 ? -8.292 3.899 20.042 1.00 96.44 189 TYR A C 1
ATOM 1523 O O . TYR A 1 189 ? -8.906 3.528 19.041 1.00 96.44 189 TYR A O 1
ATOM 1531 N N . SER A 1 190 ? -7.944 5.175 20.226 1.00 97.06 190 SER A N 1
ATOM 1532 C CA . SER A 1 190 ? -8.173 6.214 19.219 1.00 97.06 190 SER A CA 1
ATOM 1533 C C . SER A 1 190 ? -7.288 6.017 17.985 1.00 97.06 190 SER A C 1
ATOM 1535 O O . SER A 1 190 ? -6.172 5.498 18.076 1.00 97.06 190 SER A O 1
ATOM 1537 N N . ASP A 1 191 ? -7.724 6.515 16.825 1.00 94.88 191 ASP A N 1
ATOM 1538 C CA . ASP A 1 191 ? -6.976 6.366 15.566 1.00 94.88 191 ASP A CA 1
ATOM 1539 C C . ASP A 1 191 ? -5.558 6.958 15.638 1.00 94.88 191 ASP A C 1
ATOM 1541 O O . ASP A 1 191 ? -4.611 6.418 15.058 1.00 94.88 191 ASP A O 1
ATOM 1545 N N . LYS A 1 192 ? -5.375 8.051 16.392 1.00 96.50 192 LYS A N 1
ATOM 1546 C CA . LYS A 1 192 ? -4.052 8.642 16.648 1.00 96.50 192 LYS A CA 1
ATOM 1547 C C . LYS A 1 192 ? -3.149 7.663 17.402 1.00 96.50 192 LYS A C 1
ATOM 1549 O O . LYS A 1 192 ? -1.982 7.509 17.036 1.00 96.50 192 LYS A O 1
ATOM 1554 N N . LYS A 1 193 ? -3.687 6.974 18.412 1.00 97.12 193 LYS A N 1
ATOM 1555 C CA . LYS A 1 193 ? -2.942 5.989 19.202 1.00 97.12 193 LYS A CA 1
ATOM 1556 C C . LYS A 1 193 ? -2.634 4.731 18.388 1.00 97.12 193 LYS A C 1
ATOM 1558 O O . LYS A 1 193 ? -1.498 4.274 18.417 1.00 97.12 193 LYS A O 1
ATOM 1563 N N . VAL A 1 194 ? -3.574 4.249 17.574 1.00 97.12 194 VAL A N 1
ATOM 1564 C CA . VAL A 1 194 ? -3.359 3.140 16.622 1.00 97.12 194 VAL A CA 1
ATOM 1565 C C . VAL A 1 194 ? -2.199 3.456 15.669 1.00 97.12 194 VAL A C 1
ATOM 1567 O O . VAL A 1 194 ? -1.286 2.648 15.505 1.00 97.12 194 VAL A O 1
ATOM 1570 N N . LYS A 1 195 ? -2.165 4.669 15.097 1.00 96.50 195 LYS A N 1
ATOM 1571 C CA . LYS A 1 195 ? -1.054 5.124 14.240 1.00 96.50 195 LYS A CA 1
ATOM 1572 C C . LYS A 1 195 ? 0.278 5.207 14.995 1.00 96.50 195 LYS A C 1
ATOM 1574 O O . LYS A 1 195 ? 1.322 4.943 14.402 1.00 96.50 195 LYS A O 1
ATOM 1579 N N . GLN A 1 196 ? 0.267 5.585 16.273 1.00 97.06 196 GLN A N 1
ATOM 1580 C CA . GLN A 1 196 ? 1.469 5.599 17.112 1.00 97.06 196 GLN A CA 1
ATOM 1581 C C . GLN A 1 196 ? 1.992 4.179 17.364 1.00 97.06 196 GLN A C 1
ATOM 1583 O O . GLN A 1 196 ? 3.178 3.938 17.156 1.00 97.06 196 GLN A O 1
ATOM 1588 N N . ILE A 1 197 ? 1.108 3.242 17.715 1.00 96.50 197 ILE A N 1
ATOM 1589 C CA . ILE A 1 197 ? 1.446 1.824 17.908 1.00 96.50 197 ILE A CA 1
ATOM 1590 C C . ILE A 1 197 ? 2.004 1.233 16.609 1.00 96.50 197 ILE A C 1
ATOM 1592 O O . ILE A 1 197 ? 3.028 0.560 16.626 1.00 96.50 197 ILE A O 1
ATOM 1596 N N . TYR A 1 198 ? 1.394 1.539 15.459 1.00 96.38 198 TYR A N 1
ATOM 1597 C CA . TYR A 1 198 ? 1.910 1.118 14.154 1.00 96.38 198 TYR A CA 1
ATOM 1598 C C . TYR A 1 198 ? 3.352 1.595 13.913 1.00 96.38 198 TYR A C 1
ATOM 1600 O O . TYR A 1 198 ? 4.206 0.818 13.486 1.00 96.38 198 TYR A O 1
ATOM 1608 N N . LYS A 1 199 ? 3.653 2.865 14.223 1.00 95.81 199 LYS A N 1
ATOM 1609 C CA . LYS A 1 199 ? 5.019 3.401 14.115 1.00 95.81 199 LYS A CA 1
ATOM 1610 C C . LYS A 1 199 ? 5.987 2.682 15.058 1.00 95.81 199 LYS A C 1
ATOM 1612 O O . LYS A 1 199 ? 7.090 2.371 14.625 1.00 95.81 199 LYS A O 1
ATOM 1617 N N . GLN A 1 200 ? 5.580 2.408 16.298 1.00 95.94 200 GLN A N 1
ATOM 1618 C CA . GLN A 1 200 ? 6.393 1.684 17.282 1.00 95.94 200 GLN A CA 1
ATOM 1619 C C . GLN A 1 200 ? 6.707 0.263 16.809 1.00 95.94 200 GLN A C 1
ATOM 1621 O O . GLN A 1 200 ? 7.878 -0.062 16.657 1.00 95.94 200 GLN A O 1
ATOM 1626 N N . LYS A 1 201 ? 5.693 -0.516 16.408 1.00 94.56 201 LYS A N 1
ATOM 1627 C CA . LYS A 1 201 ? 5.894 -1.862 15.843 1.00 94.56 201 LYS A CA 1
ATOM 1628 C C . LYS A 1 201 ? 6.825 -1.850 14.632 1.00 94.56 201 LYS A C 1
ATOM 1630 O O . LYS A 1 201 ? 7.637 -2.750 14.453 1.00 94.56 201 LYS A O 1
ATOM 1635 N N . ARG A 1 202 ? 6.729 -0.827 13.776 1.00 92.06 202 ARG A N 1
ATOM 1636 C CA . ARG A 1 202 ? 7.631 -0.687 12.625 1.00 92.06 202 ARG A CA 1
ATOM 1637 C C . ARG A 1 202 ? 9.072 -0.403 13.052 1.00 92.06 202 ARG A C 1
ATOM 1639 O O . ARG A 1 202 ? 9.987 -0.943 12.442 1.00 92.06 202 ARG A O 1
ATOM 1646 N N . LEU A 1 203 ? 9.279 0.428 14.072 1.00 93.12 203 LEU A N 1
ATOM 1647 C CA . LEU A 1 203 ? 10.607 0.688 14.633 1.00 93.12 203 LEU A CA 1
ATOM 1648 C C . LEU A 1 203 ? 11.184 -0.556 15.312 1.00 93.12 203 LEU A C 1
ATOM 1650 O O . LEU A 1 203 ? 12.341 -0.875 15.082 1.00 93.12 203 LEU A O 1
ATOM 1654 N N . GLU A 1 204 ? 10.377 -1.299 16.064 1.00 92.81 204 GLU A N 1
ATOM 1655 C CA . GLU A 1 204 ? 10.771 -2.569 16.684 1.00 92.81 204 GLU A CA 1
ATOM 1656 C C . GLU A 1 204 ? 11.181 -3.609 15.635 1.00 92.81 204 GLU A C 1
ATOM 1658 O O . GLU A 1 204 ? 12.218 -4.249 15.784 1.00 92.81 204 GLU A O 1
ATOM 1663 N N . LYS A 1 205 ? 10.439 -3.727 14.524 1.00 89.38 205 LYS A N 1
ATOM 1664 C CA . LYS A 1 205 ? 10.824 -4.574 13.379 1.00 89.38 205 LYS A CA 1
ATOM 1665 C C . LYS A 1 205 ? 12.168 -4.166 12.770 1.00 89.38 205 LYS A C 1
ATOM 1667 O O . LYS A 1 205 ? 12.964 -5.017 12.397 1.00 89.38 205 LYS A O 1
ATOM 1672 N N . ILE A 1 206 ? 12.428 -2.864 12.668 1.00 88.62 206 ILE A N 1
ATOM 1673 C CA . ILE A 1 206 ? 13.707 -2.355 12.162 1.00 88.62 206 ILE A CA 1
ATOM 1674 C C . ILE A 1 206 ? 14.833 -2.666 13.153 1.00 88.62 206 ILE A C 1
ATOM 1676 O O . ILE A 1 206 ? 15.872 -3.172 12.745 1.00 88.62 206 ILE A O 1
ATOM 1680 N N . ASN A 1 207 ? 14.625 -2.400 14.442 1.00 88.81 207 ASN A N 1
ATOM 1681 C CA . ASN A 1 207 ? 15.626 -2.631 15.480 1.00 88.81 207 ASN A CA 1
ATOM 1682 C C . ASN A 1 207 ? 15.957 -4.119 15.613 1.00 88.81 207 ASN A C 1
ATOM 1684 O O . ASN A 1 207 ? 17.128 -4.472 15.609 1.00 88.81 207 ASN A O 1
ATOM 1688 N N . SER A 1 208 ? 14.943 -4.986 15.644 1.00 87.81 208 SER A N 1
ATOM 1689 C CA . SER A 1 208 ? 15.128 -6.442 15.683 1.00 87.81 208 SER A CA 1
ATOM 1690 C C . SER A 1 2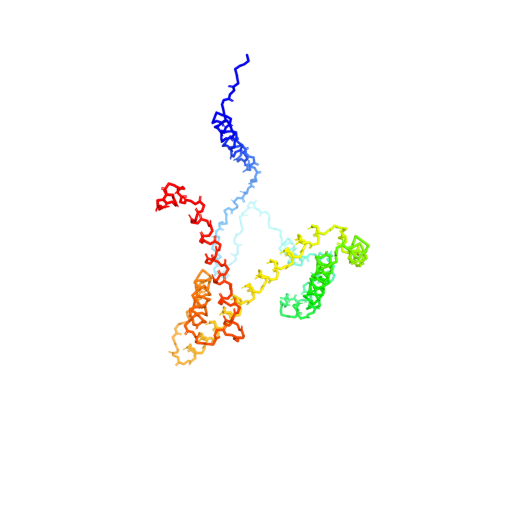08 ? 15.872 -6.970 14.456 1.00 87.81 208 SER A C 1
ATOM 1692 O O . SER A 1 208 ? 16.759 -7.805 14.598 1.00 87.81 208 SER A O 1
ATOM 1694 N N . ALA A 1 209 ? 15.586 -6.447 13.260 1.00 85.94 209 ALA A N 1
ATOM 1695 C CA . ALA A 1 209 ? 16.344 -6.790 12.058 1.00 85.94 209 ALA A CA 1
ATOM 1696 C C . ALA A 1 209 ? 17.812 -6.339 12.145 1.00 85.94 209 ALA A C 1
ATOM 1698 O O . ALA A 1 209 ? 18.705 -7.078 11.733 1.00 85.94 209 ALA A O 1
ATOM 1699 N N . VAL A 1 210 ? 18.076 -5.155 12.707 1.00 84.38 210 VAL A N 1
ATOM 1700 C CA . VAL A 1 210 ? 19.440 -4.641 12.903 1.00 84.38 210 VAL A CA 1
ATOM 1701 C C . VAL A 1 210 ? 20.224 -5.479 13.907 1.00 84.38 210 VAL A C 1
ATOM 1703 O O . VAL A 1 210 ? 21.390 -5.768 13.657 1.00 84.38 210 VAL A O 1
ATOM 1706 N N . THR A 1 211 ? 19.601 -5.875 15.018 1.00 84.62 211 THR A N 1
ATOM 1707 C CA . THR A 1 211 ? 20.253 -6.689 16.054 1.00 84.62 211 THR A CA 1
ATOM 1708 C C . THR A 1 211 ? 20.397 -8.150 15.648 1.00 84.62 211 THR A C 1
ATOM 1710 O O . THR A 1 211 ? 21.280 -8.836 16.152 1.00 84.62 211 THR A O 1
ATOM 1713 N N . SER A 1 212 ? 19.532 -8.652 14.761 1.00 80.44 212 SER A N 1
ATOM 1714 C CA . SER A 1 212 ? 19.628 -10.028 14.281 1.00 80.44 212 SER A CA 1
ATOM 1715 C C . SER A 1 212 ? 20.918 -10.244 13.481 1.00 80.44 212 SER A C 1
ATOM 1717 O O . SER A 1 212 ? 21.242 -9.483 12.569 1.00 80.44 212 SER A O 1
ATOM 1719 N N . SER A 1 213 ? 21.633 -11.325 13.794 1.00 68.19 213 SER A N 1
ATOM 1720 C CA . SER A 1 213 ? 22.851 -11.761 13.095 1.00 68.19 213 SER A CA 1
ATOM 1721 C C . SER A 1 213 ? 22.587 -12.253 11.663 1.00 68.19 213 SER A C 1
ATOM 1723 O O . SER A 1 213 ? 23.511 -12.378 10.859 1.00 68.19 213 SER A O 1
ATOM 1725 N N . ALA A 1 214 ? 21.322 -12.485 11.303 1.00 72.44 214 ALA A N 1
ATOM 1726 C CA . ALA A 1 214 ? 20.878 -12.945 9.990 1.00 72.44 214 ALA A CA 1
ATOM 1727 C C . ALA A 1 214 ? 20.807 -11.803 8.951 1.00 72.44 214 ALA A C 1
ATOM 1729 O O . ALA A 1 214 ? 19.777 -11.562 8.324 1.00 72.44 214 ALA A O 1
ATOM 1730 N N . ILE A 1 215 ? 21.925 -11.108 8.730 1.00 69.06 215 ILE A N 1
ATOM 1731 C CA . ILE A 1 215 ? 22.026 -9.951 7.817 1.00 69.06 215 ILE A CA 1
ATOM 1732 C C . ILE A 1 215 ? 21.690 -10.332 6.360 1.00 69.06 215 ILE A C 1
ATOM 1734 O O . ILE A 1 215 ? 21.205 -9.511 5.579 1.00 69.06 215 ILE A O 1
ATOM 1738 N N . ASN A 1 216 ? 21.926 -11.590 5.978 1.00 75.06 216 ASN A N 1
ATOM 1739 C CA . ASN A 1 216 ? 21.908 -12.030 4.582 1.00 75.06 216 ASN A CA 1
ATOM 1740 C C . ASN A 1 216 ? 20.594 -12.663 4.105 1.00 75.06 216 ASN A C 1
ATOM 1742 O O . ASN A 1 216 ? 20.505 -12.997 2.919 1.00 75.06 216 ASN A O 1
ATOM 1746 N N . TYR A 1 217 ? 19.580 -12.803 4.963 1.00 76.94 217 TYR A N 1
ATOM 1747 C CA . TYR A 1 217 ? 18.350 -13.520 4.617 1.00 76.94 217 TYR A CA 1
ATOM 1748 C C . TYR A 1 217 ? 17.075 -12.688 4.825 1.00 76.94 217 TYR A C 1
ATOM 1750 O O . TYR A 1 217 ? 16.972 -11.889 5.756 1.00 76.94 217 TYR A O 1
ATOM 1758 N N . GLY A 1 218 ? 16.101 -12.890 3.930 1.00 80.25 218 GLY A N 1
ATOM 1759 C CA . GLY A 1 218 ? 14.729 -12.386 4.046 1.00 80.25 218 GLY A CA 1
ATOM 1760 C C . GLY A 1 218 ? 14.582 -10.871 4.240 1.00 80.25 218 GLY A C 1
ATOM 1761 O O . GLY A 1 218 ? 15.322 -10.062 3.671 1.00 80.25 218 GLY A O 1
ATOM 1762 N N . ASP A 1 219 ? 13.599 -10.501 5.063 1.00 77.75 219 ASP A N 1
ATOM 1763 C CA . ASP A 1 219 ? 13.231 -9.112 5.361 1.00 77.75 219 ASP A CA 1
ATOM 1764 C C . ASP A 1 219 ? 14.352 -8.340 6.068 1.00 77.75 219 ASP A C 1
ATOM 1766 O O . ASP A 1 219 ? 14.529 -7.140 5.834 1.00 77.75 219 ASP A O 1
ATOM 1770 N N . ALA A 1 220 ? 15.162 -9.026 6.880 1.00 82.12 220 ALA A N 1
ATOM 1771 C CA . ALA A 1 220 ? 16.285 -8.418 7.586 1.00 82.12 220 ALA A CA 1
ATOM 1772 C C . ALA A 1 220 ? 17.317 -7.836 6.605 1.00 82.12 220 ALA A C 1
ATOM 1774 O O . ALA A 1 220 ? 17.745 -6.690 6.766 1.00 82.12 220 ALA A O 1
ATOM 1775 N N . LYS A 1 221 ? 17.627 -8.553 5.515 1.00 84.81 221 LYS A N 1
ATOM 1776 C CA . LYS A 1 221 ? 18.514 -8.063 4.444 1.00 84.81 221 LYS A CA 1
ATOM 1777 C C . LYS A 1 221 ? 17.980 -6.799 3.775 1.00 84.81 221 LYS A C 1
ATOM 1779 O O . LYS A 1 221 ? 18.740 -5.870 3.486 1.00 84.81 221 LYS A O 1
ATOM 1784 N N . ALA A 1 222 ? 16.675 -6.752 3.502 1.00 85.38 222 ALA A N 1
ATOM 1785 C CA . ALA A 1 222 ? 16.045 -5.595 2.873 1.00 85.38 222 ALA A CA 1
ATOM 1786 C C . ALA A 1 222 ? 16.128 -4.352 3.775 1.00 85.38 222 ALA A C 1
ATOM 1788 O O . ALA A 1 222 ? 16.472 -3.265 3.297 1.00 85.38 222 ALA A O 1
ATOM 1789 N N . ILE A 1 223 ? 15.885 -4.526 5.079 1.00 85.75 223 ILE A N 1
ATOM 1790 C CA . ILE A 1 223 ? 15.985 -3.465 6.089 1.00 85.75 223 ILE A CA 1
ATOM 1791 C C . ILE A 1 223 ? 17.437 -2.984 6.221 1.00 85.75 223 ILE A C 1
ATOM 1793 O O . ILE A 1 223 ? 17.677 -1.780 6.109 1.00 85.75 223 ILE A O 1
ATOM 1797 N N . HIS A 1 224 ? 18.412 -3.888 6.364 1.00 84.88 224 HIS A N 1
ATOM 1798 C CA . HIS A 1 224 ? 19.840 -3.536 6.431 1.00 84.88 224 HIS A CA 1
ATOM 1799 C C . HIS A 1 224 ? 20.287 -2.731 5.209 1.00 84.88 224 HIS A C 1
ATOM 1801 O O . HIS A 1 224 ? 20.828 -1.633 5.345 1.00 84.88 224 HIS A O 1
ATOM 1807 N N . LYS A 1 225 ? 19.943 -3.193 4.001 1.00 88.94 225 LYS A N 1
ATOM 1808 C CA . LYS A 1 225 ? 20.238 -2.478 2.749 1.00 88.94 225 LYS A CA 1
ATOM 1809 C C . LYS A 1 225 ? 19.582 -1.096 2.697 1.00 88.94 225 LYS A C 1
ATOM 1811 O O . LYS A 1 225 ? 20.143 -0.156 2.127 1.00 88.94 225 LYS A O 1
ATOM 1816 N N . GLN A 1 226 ? 18.381 -0.942 3.254 1.00 87.31 226 GLN A N 1
ATOM 1817 C CA . GLN A 1 226 ? 17.700 0.351 3.318 1.00 87.31 226 GLN A CA 1
ATOM 1818 C C . GLN A 1 226 ? 18.397 1.314 4.288 1.00 87.31 226 GLN A C 1
ATOM 1820 O O . GLN A 1 226 ? 18.572 2.492 3.955 1.00 87.31 226 GLN A O 1
ATOM 1825 N N . ILE A 1 227 ? 18.810 0.824 5.458 1.00 87.81 227 ILE A N 1
ATOM 1826 C CA . ILE A 1 227 ? 19.563 1.597 6.454 1.00 87.81 227 ILE A CA 1
ATOM 1827 C C . ILE A 1 227 ? 20.909 2.026 5.875 1.00 87.81 227 ILE A C 1
ATOM 1829 O O . ILE A 1 227 ? 21.231 3.211 5.931 1.00 87.81 227 ILE A O 1
ATOM 1833 N N . GLU A 1 228 ? 21.636 1.114 5.234 1.00 88.31 228 GLU A N 1
ATOM 1834 C CA . GLU A 1 228 ? 22.925 1.380 4.595 1.00 88.31 228 GLU A CA 1
ATOM 1835 C C . GLU A 1 228 ? 22.810 2.432 3.479 1.00 88.31 228 GLU A C 1
ATOM 1837 O O . GLU A 1 228 ? 23.577 3.392 3.408 1.00 88.31 228 GLU A O 1
ATOM 1842 N N . LYS A 1 229 ? 21.791 2.331 2.614 1.00 90.31 229 LYS A N 1
ATOM 1843 C CA . LYS A 1 229 ? 21.520 3.370 1.605 1.00 90.31 229 LYS A CA 1
ATOM 1844 C C . LYS A 1 229 ? 21.234 4.724 2.251 1.00 90.31 229 LYS A C 1
ATOM 1846 O O . LYS A 1 229 ? 21.627 5.762 1.715 1.00 90.31 229 LYS A O 1
ATOM 1851 N N . ARG A 1 230 ? 20.524 4.738 3.383 1.00 89.19 230 ARG A N 1
ATOM 1852 C CA . ARG A 1 230 ? 20.200 5.969 4.109 1.00 89.19 230 ARG A CA 1
ATOM 1853 C C . ARG A 1 230 ? 21.436 6.561 4.786 1.00 89.19 230 ARG A C 1
ATOM 1855 O O . ARG A 1 230 ? 21.594 7.778 4.716 1.00 89.19 230 ARG A O 1
ATOM 1862 N N . SER A 1 231 ? 22.295 5.744 5.394 1.00 87.75 231 SER A N 1
ATOM 1863 C CA . SER A 1 231 ? 23.549 6.195 6.007 1.00 87.75 231 SER A CA 1
ATOM 1864 C C . SER A 1 231 ? 24.503 6.747 4.948 1.00 87.75 231 SER A C 1
ATOM 1866 O O . SER A 1 231 ? 24.946 7.882 5.088 1.00 87.75 231 SER A O 1
ATOM 1868 N N . LYS A 1 232 ? 24.689 6.053 3.815 1.00 90.88 232 LYS A N 1
ATOM 1869 C CA . LYS A 1 232 ? 25.483 6.545 2.671 1.00 90.88 232 LYS A CA 1
ATOM 1870 C C . LYS A 1 232 ? 24.985 7.898 2.150 1.00 90.88 232 LYS A C 1
ATOM 1872 O O . LYS A 1 232 ? 25.778 8.810 1.933 1.00 90.88 232 LYS A O 1
ATOM 1877 N N . ARG A 1 233 ? 23.664 8.072 2.008 1.00 88.62 233 ARG A N 1
ATOM 1878 C CA . ARG A 1 233 ? 23.060 9.359 1.603 1.00 88.62 233 ARG A CA 1
ATOM 1879 C C . ARG A 1 233 ? 23.260 10.467 2.638 1.00 88.62 233 ARG A C 1
ATOM 1881 O O . ARG A 1 233 ? 23.412 11.620 2.246 1.00 88.62 233 ARG A O 1
ATOM 1888 N N . LYS A 1 234 ? 23.211 10.153 3.938 1.00 90.69 234 LYS A N 1
ATOM 1889 C CA . LYS A 1 234 ? 23.499 11.125 5.005 1.00 90.69 234 LYS A CA 1
ATOM 1890 C C . LYS A 1 234 ? 24.968 11.539 4.982 1.00 90.69 234 LYS A C 1
ATOM 1892 O O . LYS A 1 234 ? 25.229 12.731 4.897 1.00 90.69 234 LYS A O 1
ATOM 1897 N N . LEU A 1 235 ? 25.884 10.575 4.908 1.00 90.06 235 LEU A N 1
ATOM 1898 C CA . LEU A 1 235 ? 27.325 10.817 4.846 1.00 90.06 235 LEU A CA 1
ATOM 1899 C C . LEU A 1 235 ? 27.705 11.709 3.656 1.00 90.06 235 LEU A C 1
ATOM 1901 O O . LEU A 1 235 ? 28.491 12.635 3.797 1.00 90.06 235 LEU A O 1
ATOM 1905 N N . GLN A 1 236 ? 27.104 11.488 2.482 1.00 87.12 236 GLN A N 1
ATOM 1906 C CA . GLN A 1 236 ? 27.311 12.360 1.319 1.00 87.12 236 GLN A CA 1
ATOM 1907 C C . GLN A 1 236 ? 26.842 13.802 1.564 1.00 87.12 236 GLN A C 1
ATOM 1909 O O . GLN A 1 236 ? 27.479 14.739 1.092 1.00 87.12 236 GLN A O 1
ATOM 1914 N N . LYS A 1 237 ? 25.734 14.000 2.289 1.00 88.31 237 LYS A N 1
ATOM 1915 C CA . LYS A 1 237 ? 25.252 15.340 2.658 1.00 88.31 237 LYS A CA 1
ATOM 1916 C C . LYS A 1 237 ? 26.138 15.992 3.715 1.00 88.31 237 LYS A C 1
ATOM 1918 O O . LYS A 1 237 ? 26.341 17.195 3.646 1.00 88.31 237 LYS A O 1
ATOM 1923 N N . GLU A 1 238 ? 26.643 15.215 4.667 1.00 87.00 238 GLU A N 1
ATOM 1924 C CA . GLU A 1 238 ? 27.575 15.677 5.700 1.00 87.00 238 GLU A CA 1
ATOM 1925 C C . GLU A 1 238 ? 28.909 16.098 5.079 1.00 87.00 238 GLU A C 1
ATOM 1927 O O . GLU A 1 238 ? 29.349 17.216 5.316 1.00 87.00 238 GLU A O 1
ATOM 1932 N N . ARG A 1 239 ? 29.478 15.291 4.174 1.00 84.44 239 ARG A N 1
ATOM 1933 C CA . ARG A 1 239 ? 30.695 15.639 3.417 1.00 84.44 239 ARG A CA 1
ATOM 1934 C C . ARG A 1 239 ? 30.551 16.934 2.617 1.00 84.44 239 ARG A C 1
ATOM 1936 O O . ARG A 1 239 ? 31.456 17.747 2.639 1.00 84.44 239 ARG A O 1
ATOM 1943 N N . LYS A 1 240 ? 29.403 17.159 1.964 1.00 82.75 240 LYS A N 1
ATOM 1944 C CA . LYS A 1 240 ? 29.115 18.414 1.236 1.00 82.75 240 LYS A CA 1
ATOM 1945 C C . LYS A 1 240 ? 28.896 19.630 2.142 1.00 82.75 240 LYS A C 1
ATOM 1947 O O . LYS A 1 240 ? 28.909 20.751 1.651 1.00 82.75 240 LYS A O 1
ATOM 1952 N N . ARG A 1 241 ? 28.583 19.415 3.422 1.00 82.44 241 ARG A N 1
ATOM 1953 C CA . ARG A 1 241 ? 28.365 20.484 4.409 1.00 82.44 241 ARG A CA 1
ATOM 1954 C C . ARG A 1 241 ? 29.639 20.856 5.160 1.00 82.44 241 ARG A C 1
ATOM 1956 O O . ARG A 1 241 ? 29.677 21.937 5.736 1.00 82.44 241 ARG A O 1
ATOM 1963 N N . MET A 1 242 ? 30.635 19.974 5.186 1.00 76.12 242 MET A N 1
ATOM 1964 C CA . MET A 1 242 ? 31.926 20.267 5.794 1.00 76.12 242 MET A CA 1
ATOM 1965 C C . MET A 1 242 ? 32.720 21.223 4.890 1.00 76.12 242 MET A C 1
ATOM 1967 O O . MET A 1 242 ? 32.826 20.951 3.694 1.00 76.12 242 MET A O 1
ATOM 1971 N N . PRO A 1 243 ? 33.266 22.328 5.425 1.00 72.12 243 PRO A N 1
ATOM 1972 C CA . PRO A 1 243 ? 34.148 23.206 4.663 1.00 72.12 243 PRO A CA 1
ATOM 1973 C C . PRO A 1 243 ? 35.431 22.460 4.260 1.00 72.12 243 PRO A C 1
ATOM 1975 O O . PRO A 1 243 ? 36.013 21.737 5.068 1.00 72.12 243 PRO A O 1
ATOM 1978 N N . GLU A 1 244 ? 35.890 22.660 3.020 1.00 66.31 244 GLU A N 1
ATOM 1979 C CA . GLU A 1 244 ? 37.052 21.977 2.407 1.00 66.31 244 GLU A CA 1
ATOM 1980 C C . GLU A 1 244 ? 38.388 22.207 3.145 1.00 66.31 244 GLU A C 1
ATOM 1982 O O . GLU A 1 244 ? 39.362 21.492 2.925 1.00 66.31 244 GLU A O 1
ATOM 1987 N N . ILE A 1 245 ? 38.422 23.156 4.083 1.00 58.59 245 ILE A N 1
ATOM 1988 C CA . ILE A 1 245 ? 39.618 23.629 4.798 1.00 58.59 245 ILE A CA 1
ATOM 1989 C C . ILE A 1 245 ? 40.249 22.543 5.700 1.00 58.59 245 ILE A C 1
ATOM 1991 O O . ILE A 1 245 ? 41.394 22.679 6.123 1.00 58.59 245 ILE A O 1
ATOM 1995 N N . LEU A 1 246 ? 39.550 21.438 5.976 1.00 56.66 246 LEU A N 1
ATOM 1996 C CA . LEU A 1 246 ? 40.061 20.342 6.812 1.00 56.66 246 LEU A CA 1
ATOM 1997 C C . LEU A 1 246 ? 40.641 19.147 6.033 1.00 56.66 246 LEU A C 1
ATOM 1999 O O . LEU A 1 246 ? 41.129 18.221 6.670 1.00 56.66 246 LEU A O 1
ATOM 2003 N N . PHE A 1 247 ? 40.600 19.145 4.695 1.00 56.88 247 PHE A N 1
ATOM 2004 C CA . PHE A 1 247 ? 41.108 18.024 3.880 1.00 56.88 247 PHE A CA 1
ATOM 2005 C C . PHE A 1 247 ? 42.491 18.262 3.246 1.00 56.88 247 PHE A C 1
ATOM 2007 O O . PHE A 1 247 ? 43.066 17.315 2.724 1.00 56.88 247 PHE A O 1
ATOM 2014 N N . ASN A 1 248 ? 43.048 19.477 3.347 1.00 55.56 248 ASN A N 1
ATOM 2015 C CA . ASN A 1 248 ? 44.376 19.843 2.824 1.00 55.56 248 ASN A CA 1
ATOM 2016 C C . ASN A 1 248 ? 45.381 20.138 3.956 1.00 55.56 248 ASN A C 1
ATOM 2018 O O . ASN A 1 248 ? 46.020 21.190 3.978 1.00 55.56 248 ASN A O 1
ATOM 2022 N N . LYS A 1 249 ? 45.482 19.241 4.938 1.00 54.91 249 LYS A N 1
ATOM 2023 C CA . LYS A 1 249 ? 46.596 19.213 5.893 1.00 54.91 249 LYS A CA 1
ATOM 2024 C C . LYS A 1 249 ? 47.154 17.800 5.936 1.00 54.91 249 LYS A C 1
ATOM 2026 O O . LYS A 1 249 ? 46.743 17.023 6.786 1.00 54.91 249 LYS A O 1
ATOM 2031 N N . GLU A 1 250 ? 48.011 17.506 4.967 1.00 43.22 250 GLU A N 1
ATOM 2032 C CA . GLU A 1 250 ? 49.207 16.652 5.037 1.00 43.22 250 GLU A CA 1
ATOM 2033 C C . GLU A 1 250 ? 49.932 16.721 3.690 1.00 43.22 250 GLU A C 1
ATOM 2035 O O . GLU A 1 250 ? 49.250 16.593 2.646 1.00 43.22 250 GLU A O 1
#

Secondary structure (DSSP, 8-state):
-PPPPHHHHHHHHHHHHHHHTSSSSSS-----------------------PPPTTS---TTGGG----S--------GGGSGGG-S--HHHHHHHTTHHHHHHHHHHHHHHHHHHHHHH---HHHHHHHHHTTGGGT--SHHHHHHHHHHHHHHHHHHHHHHHHHHHHHHHHHHHHHHHHHH-PPP-PPPHHHHHHHHHHHHHHHHHHHHHSS-TTSHHHHHHHHHHHHHHHHHHHHHHHHS-GGGS---

Foldseek 3Di:
DDDDDPVVVVVVVVVVVVVVVPPPPPPPPDPPPPPPPPPPPPDDPDPDDDDDDPVDDDDPVVVPPPPPPPPPPDPDDVCPDCVVDDDDPVVVCVVCVVVVVVLVVLLVLLVVLLVQVVVDPDPVSNQVSQVVCVVVVGRDSVSSVVVNVVSVVVVVVVVVVVVLVVLQVVQQVVQVVVCVVPVDDGDHDDSVVSVVVVVVVVVVVLVCLVPDPPCPDDPSVVSVVVVVVVVVVVVVVVVVVDPPVPVPDD

pLDDT: mean 81.0, std 16.57, range [38.38, 97.12]

Organism: NCBI:txid323732

InterPro domains:
  IPR009292 rRNA biogenesis protein RRP36 [PF06102] (44-240)
  IPR009292 rRNA biogenesis protein RRP36 [PTHR21738] (2-243)

Sequence (250 aa):
MTELTLGELKRQRELEQSQNTTNDSQDEANVKTRVFKNVNVKKRKSKAPVELPSNAPFNPFEAKLKKGNKTRYVPRDPRFSEYSGPLDMEQYKKSYSFLNDMRREEAKEIRAAIKIANSSKSTQATNAALSKLSHLGITDLESAKRILNRLETQEMHLGKVEEIKQLKKSLVDAEKEKIMTTNKKPFYYSDKKVKQIYKQKRLEKINSAVTSSAINYGDAKAIHKQIEKRSKRKLQKERKRMPEILFNKE

Radius of gyration: 33.42 Å; chains: 1; bounding box: 111×65×64 Å